Protein AF-A0A3A2ZJ56-F1 (afdb_monomer_lite)

Radius of gyration: 21.71 Å; chains: 1; bounding box: 65×28×60 Å

Secondary structure (DSSP, 8-state):
------HHHHHHHHHHHHHHTT--GGGSPPGGGPPPHHHHHHHHHHHHHHTTTTS-HHHHHHHHHHHHHHHHHHIIIII----HHHHHHHT-GGGS-S-HHHHHHHHHHHHHHHSPPTT--HHHHHHHHHHHS-HHHHHHHHHHHHHHHHHHSPPPHHHHHHTT--TTS-HHHHHHHHHHTT--

Foldseek 3Di:
DQDPDDPVQLVVLVVVVCVLVVHDPVRDDPLVPDDQLLVVLLVLLLVCQVCCVQDPPVLVVVLSLLSLLVSQLCCCRNVVDNPPVVSCVSVDLVSHPDVSPVVVVVSVVSSVQQDDDPPDDSVVSSVVSCVVRPPVVSVVSVVVSVVVSQVRDDPPQVVCLVVQHDPPDDSVVSVVVCVVVVHD

Structure (mmCIF, N/CA/C/O backbone):
data_AF-A0A3A2ZJ56-F1
#
_entry.id   AF-A0A3A2ZJ56-F1
#
loop_
_atom_site.group_PDB
_atom_site.id
_atom_site.type_symbol
_atom_site.label_atom_id
_atom_site.label_alt_id
_atom_site.label_comp_id
_atom_site.label_asym_id
_atom_site.label_entity_id
_atom_site.label_seq_id
_atom_site.pdbx_PDB_ins_code
_atom_site.Cartn_x
_atom_site.Cartn_y
_atom_site.Cartn_z
_atom_site.occupancy
_atom_site.B_iso_or_equiv
_atom_site.auth_seq_id
_atom_site.auth_comp_id
_atom_site.auth_asym_id
_atom_site.auth_atom_id
_atom_site.pdbx_PDB_model_num
ATOM 1 N N . MET A 1 1 ? 20.471 15.888 -18.232 1.00 28.25 1 MET A N 1
ATOM 2 C CA . MET A 1 1 ? 19.262 15.816 -19.077 1.00 28.25 1 MET A CA 1
ATOM 3 C C . MET A 1 1 ? 18.554 14.520 -18.722 1.00 28.25 1 MET A C 1
ATOM 5 O O . MET A 1 1 ? 19.215 13.491 -18.818 1.00 28.25 1 MET A O 1
ATOM 9 N N . PRO A 1 2 ? 17.310 14.542 -18.217 1.00 40.66 2 PRO A N 1
ATOM 10 C CA . PRO A 1 2 ? 16.563 13.304 -18.033 1.00 40.66 2 PRO A CA 1
ATOM 11 C C . PRO A 1 2 ? 16.315 12.671 -19.414 1.00 40.66 2 PRO A C 1
ATOM 13 O O . PRO A 1 2 ? 16.092 13.417 -20.370 1.00 40.66 2 PRO A O 1
ATOM 16 N N . PRO A 1 3 ? 16.405 11.340 -19.552 1.00 47.31 3 PRO A N 1
ATOM 17 C CA . PRO A 1 3 ? 16.137 10.678 -20.821 1.00 47.31 3 PRO A CA 1
ATOM 18 C C . PRO A 1 3 ? 14.663 10.882 -21.188 1.00 47.31 3 PRO A C 1
ATOM 20 O O . PRO A 1 3 ? 13.780 10.581 -20.387 1.00 47.31 3 PRO A O 1
ATOM 23 N N . GLU A 1 4 ? 14.392 11.411 -22.383 1.00 50.16 4 GLU A N 1
ATOM 24 C CA . GLU A 1 4 ? 13.038 11.448 -22.939 1.00 50.16 4 GLU A CA 1
ATOM 25 C C . GLU A 1 4 ? 12.567 10.007 -23.158 1.00 50.16 4 GLU A C 1
ATOM 27 O O . GLU A 1 4 ? 12.928 9.360 -24.140 1.00 50.16 4 GLU A O 1
ATOM 32 N N . VAL A 1 5 ? 11.782 9.473 -22.223 1.00 60.84 5 VAL A N 1
ATOM 33 C CA . VAL A 1 5 ? 11.167 8.157 -22.395 1.00 60.84 5 VAL A CA 1
ATOM 34 C C . VAL A 1 5 ? 10.128 8.274 -23.507 1.00 60.84 5 VAL A C 1
ATOM 36 O O . VAL A 1 5 ? 9.145 9.012 -23.394 1.00 60.84 5 VAL A O 1
ATOM 39 N N . HIS A 1 6 ? 10.347 7.564 -24.614 1.00 71.94 6 HIS A N 1
ATOM 40 C CA . HIS A 1 6 ? 9.449 7.615 -25.760 1.00 71.94 6 HIS A CA 1
ATOM 41 C C . HIS A 1 6 ? 8.050 7.116 -25.368 1.00 71.94 6 HIS A C 1
ATOM 43 O O . HIS A 1 6 ? 7.895 6.081 -24.726 1.00 71.94 6 HIS A O 1
ATOM 49 N N . LYS A 1 7 ? 7.001 7.825 -25.802 1.00 70.31 7 LYS A N 1
ATOM 50 C CA . LYS A 1 7 ? 5.589 7.534 -25.481 1.00 70.31 7 LYS A CA 1
ATOM 51 C C . LYS A 1 7 ? 5.194 6.057 -25.668 1.00 70.31 7 LYS A C 1
ATOM 53 O O . LYS A 1 7 ? 4.437 5.526 -24.861 1.00 70.31 7 LYS A O 1
ATOM 58 N N . ASN A 1 8 ? 5.743 5.400 -26.692 1.00 76.75 8 ASN A N 1
ATOM 59 C CA . ASN A 1 8 ? 5.498 3.986 -26.989 1.00 76.75 8 ASN A CA 1
ATOM 60 C C . ASN A 1 8 ? 6.053 3.041 -25.905 1.00 76.75 8 ASN A C 1
ATOM 62 O O . ASN A 1 8 ? 5.474 1.985 -25.657 1.00 76.75 8 ASN A O 1
ATOM 66 N N . GLU A 1 9 ? 7.146 3.418 -25.238 1.00 81.56 9 GLU A N 1
ATOM 67 C CA . GLU A 1 9 ? 7.735 2.650 -24.137 1.00 81.56 9 GLU A CA 1
ATOM 68 C C . GLU A 1 9 ? 6.865 2.745 -22.876 1.00 81.56 9 GLU A C 1
ATOM 70 O O . GLU A 1 9 ? 6.585 1.725 -22.255 1.00 81.56 9 GLU A O 1
ATOM 75 N N . LEU A 1 10 ? 6.333 3.930 -22.553 1.00 84.19 10 LEU A N 1
ATOM 76 C CA . LEU A 1 10 ? 5.420 4.110 -21.411 1.00 84.19 10 LEU A CA 1
ATOM 77 C C . LEU A 1 10 ? 4.110 3.330 -21.577 1.00 84.19 10 LEU A C 1
ATOM 79 O O . LEU A 1 10 ? 3.608 2.735 -20.623 1.00 84.19 10 LEU A O 1
ATOM 83 N N . ASP A 1 11 ? 3.551 3.320 -22.788 1.00 85.62 11 ASP A N 1
ATOM 84 C CA . ASP A 1 11 ? 2.329 2.564 -23.071 1.00 85.62 11 ASP A CA 1
ATOM 85 C C . ASP A 1 11 ? 2.599 1.043 -23.018 1.00 85.62 11 ASP A C 1
ATOM 87 O O . ASP A 1 11 ? 1.777 0.292 -22.492 1.00 85.62 11 ASP A O 1
ATOM 91 N N . SER A 1 12 ? 3.785 0.591 -23.448 1.00 86.50 12 SER A N 1
ATOM 92 C CA . SER A 1 12 ? 4.218 -0.812 -23.312 1.00 86.50 12 SER A CA 1
ATOM 93 C C . SER A 1 12 ? 4.419 -1.220 -21.848 1.00 86.50 12 SER A C 1
ATOM 95 O O . SER A 1 12 ? 3.944 -2.275 -21.428 1.00 86.50 12 SER A O 1
ATOM 97 N N . ASN A 1 13 ? 5.055 -0.364 -21.043 1.00 86.19 13 ASN A N 1
ATOM 98 C CA . ASN A 1 13 ? 5.232 -0.581 -19.606 1.00 86.19 13 ASN A CA 1
ATOM 99 C C . ASN A 1 13 ? 3.886 -0.676 -18.879 1.00 86.19 13 ASN A C 1
ATOM 101 O O . ASN A 1 13 ? 3.718 -1.504 -17.984 1.00 86.19 13 ASN A O 1
ATOM 105 N N . TYR A 1 14 ? 2.913 0.143 -19.283 1.00 88.88 14 TYR A N 1
ATOM 106 C CA . TYR A 1 14 ? 1.563 0.079 -18.736 1.00 88.88 14 TYR A CA 1
ATOM 107 C C . TYR A 1 14 ? 0.860 -1.239 -19.068 1.00 88.88 14 TYR A C 1
ATOM 109 O O . TYR A 1 14 ? 0.267 -1.852 -18.181 1.00 88.88 14 TYR A O 1
ATOM 117 N N . LEU A 1 15 ? 0.973 -1.728 -20.304 1.00 88.69 15 LEU A N 1
ATOM 118 C CA . LEU A 1 15 ? 0.427 -3.038 -20.675 1.00 88.69 15 LEU A CA 1
ATOM 119 C C . LEU A 1 15 ? 1.079 -4.180 -19.885 1.00 88.69 15 LEU A C 1
ATOM 121 O O . LEU A 1 15 ? 0.374 -5.073 -19.415 1.00 88.69 15 LEU A O 1
ATOM 125 N N . LEU A 1 16 ? 2.397 -4.124 -19.679 1.00 87.12 16 LEU A N 1
ATOM 126 C CA . LEU A 1 16 ? 3.113 -5.098 -18.853 1.00 87.12 16 LEU A CA 1
ATOM 127 C C . LEU A 1 16 ? 2.636 -5.062 -17.392 1.00 87.12 16 LEU A C 1
ATOM 129 O O . LEU A 1 16 ? 2.415 -6.108 -16.783 1.00 87.12 16 LEU A O 1
ATOM 133 N N . MET A 1 17 ? 2.415 -3.868 -16.836 1.00 86.06 17 MET A N 1
ATOM 134 C CA . MET A 1 17 ? 1.850 -3.710 -15.494 1.00 86.06 17 MET A CA 1
ATOM 135 C C . MET A 1 17 ? 0.462 -4.355 -15.390 1.00 86.06 17 MET A C 1
ATOM 137 O O . MET A 1 17 ? 0.209 -5.108 -14.450 1.00 86.06 17 MET A O 1
ATOM 141 N N . LEU A 1 18 ? -0.423 -4.113 -16.363 1.00 88.06 18 LEU A N 1
ATOM 142 C CA . LEU A 1 18 ? -1.751 -4.734 -16.398 1.00 88.06 18 LEU A CA 1
ATOM 143 C C . LEU A 1 18 ? -1.666 -6.261 -16.461 1.00 88.06 18 LEU A C 1
ATOM 145 O O . LEU A 1 18 ? -2.387 -6.942 -15.733 1.00 88.06 18 LEU A O 1
ATOM 149 N N . GLN A 1 19 ? -0.758 -6.801 -17.276 1.00 86.50 19 GLN A N 1
ATOM 150 C CA . GLN A 1 19 ? -0.525 -8.240 -17.365 1.00 86.50 19 GLN A CA 1
ATOM 151 C C . GLN A 1 19 ? -0.069 -8.825 -16.023 1.00 86.50 19 GLN A C 1
ATOM 153 O O . GLN A 1 19 ? -0.612 -9.841 -15.584 1.00 86.50 19 GLN A O 1
ATOM 158 N N . ASN A 1 20 ? 0.872 -8.166 -15.343 1.00 82.38 20 ASN A N 1
ATOM 159 C CA . ASN A 1 20 ? 1.369 -8.593 -14.033 1.00 82.38 20 ASN A CA 1
ATOM 160 C C . ASN A 1 20 ? 0.269 -8.577 -12.963 1.00 82.38 20 ASN A C 1
ATOM 162 O O . ASN A 1 20 ? 0.212 -9.471 -12.119 1.00 82.38 20 ASN A O 1
ATOM 166 N N . LEU A 1 21 ? -0.636 -7.600 -13.033 1.00 83.19 21 LEU A N 1
ATOM 167 C CA . LEU A 1 21 ? -1.815 -7.499 -12.169 1.00 83.19 21 LEU A CA 1
ATOM 168 C C . LEU A 1 21 ? -2.974 -8.406 -12.608 1.00 83.19 21 LEU A C 1
ATOM 170 O O . LEU A 1 21 ? -4.018 -8.422 -11.961 1.00 83.19 21 LEU A O 1
ATOM 174 N N . LYS A 1 22 ? -2.819 -9.153 -13.708 1.00 87.44 22 LYS A N 1
ATOM 175 C CA . LYS A 1 22 ? -3.877 -9.970 -14.324 1.00 87.44 22 LYS A CA 1
ATOM 176 C C . LYS A 1 22 ? -5.142 -9.163 -14.655 1.00 87.44 22 LYS A C 1
ATOM 178 O O . LYS A 1 22 ? -6.249 -9.700 -14.633 1.00 87.44 22 LYS A O 1
ATOM 183 N N . ILE A 1 23 ? -4.983 -7.883 -14.992 1.00 86.38 23 ILE A N 1
ATOM 184 C CA . ILE A 1 23 ? -6.068 -6.997 -15.417 1.00 86.38 23 ILE A CA 1
ATOM 185 C C . ILE A 1 23 ? -6.187 -7.077 -16.945 1.00 86.38 23 ILE A C 1
ATOM 187 O O . ILE A 1 23 ? -5.241 -6.720 -17.651 1.00 86.38 23 ILE A O 1
ATOM 191 N N . PRO A 1 24 ? -7.337 -7.508 -17.497 1.00 88.62 24 PRO A N 1
ATOM 192 C CA . PRO A 1 24 ? -7.549 -7.496 -18.939 1.00 88.62 24 PRO A CA 1
ATOM 193 C C . PRO A 1 24 ? -7.482 -6.060 -19.486 1.00 88.62 24 PRO A C 1
ATOM 195 O O . PRO A 1 24 ? -8.194 -5.197 -18.964 1.00 88.62 24 PRO A O 1
ATOM 198 N N . PRO A 1 25 ? -6.724 -5.781 -20.566 1.00 86.69 25 PRO A N 1
ATOM 199 C CA . PRO A 1 25 ? -6.619 -4.431 -21.127 1.00 86.69 25 PRO A CA 1
ATOM 200 C C . PRO A 1 25 ? -7.967 -3.818 -21.524 1.00 86.69 25 PRO A C 1
ATOM 202 O O . PRO A 1 25 ? -8.154 -2.614 -21.401 1.00 86.69 25 PRO A O 1
ATOM 205 N N . ALA A 1 26 ? -8.929 -4.649 -21.938 1.00 87.69 26 ALA A N 1
ATOM 206 C CA . ALA A 1 26 ? -10.287 -4.218 -22.276 1.00 87.69 26 ALA A CA 1
ATOM 207 C C . ALA A 1 26 ? -11.063 -3.625 -21.082 1.00 87.69 26 ALA A C 1
ATOM 209 O O . ALA A 1 26 ? -11.966 -2.818 -21.282 1.00 87.69 26 ALA A O 1
ATOM 210 N N . ASN A 1 27 ? -10.701 -4.008 -19.854 1.00 87.12 27 ASN A N 1
ATOM 211 C CA . ASN A 1 27 ? -11.334 -3.540 -18.619 1.00 87.12 27 ASN A CA 1
ATOM 212 C C . ASN A 1 27 ? -10.539 -2.407 -17.951 1.00 87.12 27 ASN A C 1
ATOM 214 O O . ASN A 1 27 ? -10.991 -1.841 -16.955 1.00 87.12 27 ASN A O 1
ATOM 218 N N . ALA A 1 28 ? -9.345 -2.098 -18.459 1.00 85.81 28 ALA A N 1
ATOM 219 C CA . ALA A 1 28 ? -8.459 -1.109 -17.872 1.00 85.81 28 ALA A CA 1
ATOM 220 C C . ALA A 1 28 ? -8.831 0.312 -18.319 1.00 85.81 28 ALA A C 1
ATOM 222 O O . ALA A 1 28 ? -9.258 0.553 -19.450 1.00 85.81 28 ALA A O 1
ATOM 223 N N . CYS A 1 29 ? -8.648 1.286 -17.428 1.00 84.50 29 CYS A N 1
ATOM 224 C CA . CYS A 1 29 ? -8.765 2.689 -17.802 1.00 84.50 29 CYS A CA 1
ATOM 225 C C . CYS A 1 29 ? -7.544 3.132 -18.624 1.00 84.50 29 CYS A C 1
ATOM 227 O O . CYS A 1 29 ? -6.483 2.524 -18.592 1.00 84.50 29 CYS A O 1
ATOM 229 N N . SER A 1 30 ? -7.668 4.223 -19.381 1.00 85.31 30 SER A N 1
ATOM 230 C CA . SER A 1 30 ? -6.504 4.792 -20.070 1.00 85.31 30 SER A CA 1
ATOM 231 C C . SER A 1 30 ? -5.426 5.195 -19.056 1.00 85.31 30 SER A C 1
ATOM 233 O O . SER A 1 30 ? -5.751 5.870 -18.080 1.00 85.31 30 SER A O 1
ATOM 235 N N . ARG A 1 31 ? -4.147 4.926 -19.362 1.00 85.38 31 ARG A N 1
ATOM 236 C CA . ARG A 1 31 ? -2.972 5.345 -18.567 1.00 85.38 31 ARG A CA 1
ATOM 237 C C . ARG A 1 31 ? -3.050 6.797 -18.082 1.00 85.38 31 ARG A C 1
ATOM 239 O O . ARG A 1 31 ? -2.776 7.095 -16.930 1.00 85.38 31 ARG A O 1
ATOM 246 N N . ARG A 1 32 ? -3.511 7.707 -18.945 1.00 81.25 32 ARG A N 1
ATOM 247 C CA . ARG A 1 32 ? -3.672 9.147 -18.642 1.00 81.25 32 ARG A CA 1
ATOM 248 C C . ARG A 1 32 ? -4.717 9.477 -17.569 1.00 81.25 32 ARG A C 1
ATOM 250 O O . ARG A 1 32 ? -4.786 10.614 -17.126 1.00 81.25 32 ARG A O 1
ATOM 257 N N . ARG A 1 33 ? -5.582 8.523 -17.227 1.00 85.62 33 ARG A N 1
ATOM 258 C CA . ARG A 1 33 ? -6.631 8.653 -16.207 1.00 85.62 33 ARG A CA 1
ATOM 259 C C . ARG A 1 33 ? -6.258 7.939 -14.910 1.00 85.62 33 ARG A C 1
ATOM 261 O O . ARG A 1 33 ? -7.079 7.922 -13.996 1.00 85.62 33 ARG A O 1
ATOM 268 N N . LEU A 1 34 ? -5.077 7.325 -14.842 1.00 83.81 34 LEU A N 1
ATOM 269 C CA . LEU A 1 34 ? -4.598 6.708 -13.616 1.00 83.81 34 LEU A CA 1
ATOM 270 C C . LEU A 1 34 ? -4.346 7.784 -12.571 1.00 83.81 34 LEU A C 1
ATOM 272 O O . LEU A 1 34 ? -3.761 8.829 -12.858 1.00 83.81 34 LEU A O 1
ATOM 276 N N . LEU A 1 35 ? -4.790 7.497 -11.354 1.00 83.25 35 LEU A N 1
ATOM 277 C CA . LEU A 1 35 ? -4.376 8.249 -10.188 1.00 83.25 35 LEU A CA 1
ATOM 278 C C . LEU A 1 35 ? -3.005 7.707 -9.758 1.00 83.25 35 LEU A C 1
ATOM 280 O O . LEU A 1 35 ? -2.926 6.508 -9.495 1.00 83.25 35 LEU A O 1
ATOM 284 N N . PRO A 1 36 ? -1.960 8.546 -9.664 1.00 85.12 36 PRO A N 1
ATOM 285 C CA . PRO A 1 36 ? -0.650 8.096 -9.211 1.00 85.12 36 PRO A CA 1
ATOM 286 C C . PRO A 1 36 ? -0.715 7.476 -7.813 1.00 85.12 36 PRO A C 1
ATOM 288 O O . PRO A 1 36 ? -1.345 8.034 -6.906 1.00 85.12 36 PRO A O 1
ATOM 291 N N . LEU A 1 37 ? -0.017 6.364 -7.611 1.00 86.38 37 LEU A N 1
ATOM 292 C CA . LEU A 1 37 ? 0.050 5.617 -6.358 1.00 86.38 37 LEU A CA 1
ATOM 293 C C . LEU A 1 37 ? 0.610 6.462 -5.207 1.00 86.38 37 LEU A C 1
ATOM 295 O O . LEU A 1 37 ? 0.226 6.272 -4.052 1.00 86.38 37 LEU A O 1
ATOM 299 N N . ILE A 1 38 ? 1.430 7.471 -5.507 1.00 83.38 38 ILE A N 1
ATOM 300 C CA . ILE A 1 38 ? 1.902 8.435 -4.507 1.00 83.38 38 ILE A CA 1
ATOM 301 C C . ILE A 1 38 ? 0.739 9.173 -3.825 1.00 83.38 38 ILE A C 1
ATOM 303 O O . ILE A 1 38 ? 0.808 9.452 -2.631 1.00 83.38 38 ILE A O 1
ATOM 307 N N . ASN A 1 39 ? -0.372 9.420 -4.528 1.00 84.31 39 ASN A N 1
ATOM 308 C CA . ASN A 1 39 ? -1.551 10.041 -3.921 1.00 84.31 39 ASN A CA 1
ATOM 309 C C . ASN A 1 39 ? -2.206 9.098 -2.906 1.00 84.31 39 ASN A C 1
ATOM 311 O O . ASN A 1 39 ? -2.595 9.529 -1.825 1.00 84.31 39 ASN A O 1
ATOM 315 N N . ILE A 1 40 ? -2.285 7.804 -3.228 1.00 86.19 40 ILE A N 1
ATOM 316 C CA . ILE A 1 40 ? -2.791 6.778 -2.306 1.00 86.19 40 ILE A CA 1
ATOM 317 C C . ILE A 1 40 ? -1.855 6.652 -1.099 1.00 86.19 40 ILE A C 1
ATOM 319 O O . ILE A 1 40 ? -2.320 6.558 0.033 1.00 86.19 40 ILE A O 1
ATOM 323 N N . THR A 1 41 ? -0.542 6.714 -1.327 1.00 84.38 41 THR A N 1
ATOM 324 C CA . THR A 1 41 ? 0.480 6.678 -0.274 1.00 84.38 41 THR A CA 1
ATOM 325 C C . THR A 1 41 ? 0.292 7.817 0.727 1.00 84.38 41 THR A C 1
ATOM 327 O O . THR A 1 41 ? 0.282 7.576 1.933 1.00 84.38 41 THR A O 1
ATOM 330 N N . VAL A 1 42 ? 0.069 9.043 0.245 1.00 82.31 42 VAL A N 1
ATOM 331 C CA . VAL A 1 42 ? -0.205 10.213 1.095 1.00 82.31 42 VAL A CA 1
ATOM 332 C C . VAL A 1 42 ? -1.466 10.016 1.939 1.00 82.31 42 VAL A C 1
ATOM 334 O O . VAL A 1 42 ? -1.443 10.267 3.145 1.00 82.31 42 VAL A O 1
ATOM 337 N N . GLU A 1 43 ? -2.558 9.531 1.347 1.00 85.31 43 GLU A N 1
ATOM 338 C C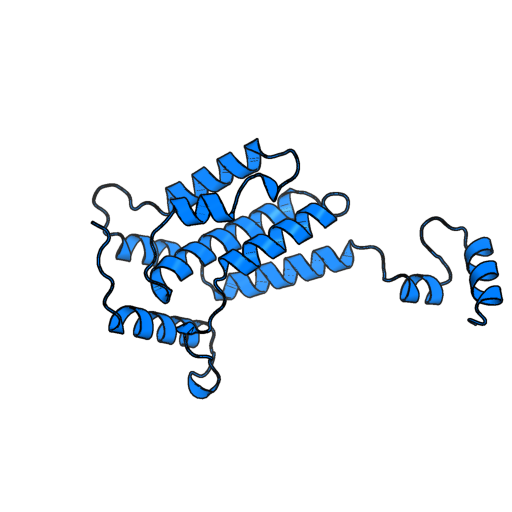A . GLU A 1 43 ? -3.796 9.267 2.094 1.00 85.31 43 GLU A CA 1
ATOM 339 C C . GLU A 1 43 ? -3.629 8.141 3.122 1.00 85.31 43 GLU A C 1
ATOM 341 O O . GLU A 1 43 ? -4.132 8.235 4.245 1.00 85.31 43 GLU A O 1
ATOM 346 N N . PHE A 1 44 ? -2.860 7.103 2.790 1.00 84.81 44 PHE A N 1
ATOM 347 C CA . PHE A 1 44 ? -2.542 6.029 3.724 1.00 84.81 44 PHE A CA 1
ATOM 348 C C . PHE A 1 44 ? -1.707 6.531 4.913 1.00 84.81 44 PHE A C 1
ATOM 350 O O . PHE A 1 44 ? -2.004 6.187 6.056 1.00 84.81 44 PHE A O 1
ATOM 357 N N . ILE A 1 45 ? -0.720 7.405 4.681 1.00 80.31 45 ILE A N 1
ATOM 358 C CA . ILE A 1 45 ? 0.061 8.044 5.754 1.00 80.31 45 ILE A CA 1
ATOM 359 C C . ILE A 1 45 ? -0.863 8.824 6.696 1.00 80.31 45 ILE A C 1
ATOM 361 O O . ILE A 1 45 ? -0.784 8.636 7.913 1.00 80.31 45 ILE A O 1
ATOM 365 N N . LYS A 1 46 ? -1.776 9.644 6.156 1.00 82.12 46 LYS A N 1
ATOM 366 C CA . LYS A 1 46 ? -2.754 10.397 6.965 1.00 82.12 46 LYS A CA 1
ATOM 367 C C . LYS A 1 46 ? -3.614 9.462 7.812 1.00 82.12 46 LYS A C 1
ATOM 369 O O . LYS A 1 46 ? -3.769 9.686 9.013 1.00 82.12 46 LYS A O 1
ATOM 374 N N . LEU A 1 47 ? -4.132 8.390 7.209 1.00 82.50 47 LEU A N 1
ATOM 375 C CA . LEU A 1 47 ? -4.920 7.375 7.908 1.00 82.50 47 LEU A CA 1
ATOM 376 C C . LEU A 1 47 ? -4.139 6.774 9.083 1.00 82.50 47 LEU A C 1
ATOM 378 O O . LEU A 1 47 ? -4.664 6.656 10.194 1.00 82.50 47 LEU A O 1
ATOM 382 N N . CYS A 1 48 ? -2.875 6.419 8.868 1.00 79.00 48 CYS A N 1
ATOM 383 C CA . CYS A 1 48 ? -2.046 5.866 9.926 1.00 79.00 48 CYS A CA 1
ATOM 384 C C . CYS A 1 48 ? -1.692 6.891 11.012 1.00 79.00 48 CYS A C 1
ATOM 386 O O . CYS A 1 48 ? -1.697 6.538 12.191 1.00 79.00 48 CYS A O 1
ATOM 388 N N . ALA A 1 49 ? -1.457 8.155 10.653 1.00 77.56 49 ALA A N 1
ATOM 389 C CA . ALA A 1 49 ? -1.237 9.233 11.615 1.00 77.56 49 ALA A CA 1
ATOM 390 C C . ALA A 1 49 ? -2.460 9.422 12.530 1.00 77.56 49 ALA A C 1
ATOM 392 O O . ALA A 1 49 ? -2.314 9.486 13.754 1.00 77.56 49 ALA A O 1
ATOM 393 N N . MET A 1 50 ? -3.673 9.400 11.964 1.00 78.94 50 MET A N 1
ATOM 394 C CA . MET A 1 50 ? -4.930 9.441 12.728 1.00 78.94 50 MET A CA 1
ATOM 395 C C . MET A 1 50 ? -5.089 8.233 13.661 1.00 78.94 50 MET A C 1
ATOM 397 O O . MET A 1 50 ? -5.628 8.352 14.762 1.00 78.94 50 MET A O 1
ATOM 401 N N . ALA A 1 51 ? -4.599 7.066 13.244 1.00 78.12 51 ALA A N 1
ATOM 402 C CA . ALA A 1 51 ? -4.674 5.829 14.012 1.00 78.12 51 ALA A CA 1
ATOM 403 C C . ALA A 1 51 ? -3.455 5.566 14.916 1.00 78.12 51 ALA A C 1
ATOM 405 O O . ALA A 1 51 ? -3.397 4.519 15.568 1.00 78.12 51 ALA A O 1
ATOM 406 N N . SER A 1 52 ? -2.501 6.497 15.000 1.00 75.94 52 SER A N 1
ATOM 407 C CA . SER A 1 52 ? -1.225 6.329 15.717 1.00 75.94 52 SER A CA 1
ATOM 408 C C . SER A 1 52 ? -1.384 5.986 17.202 1.00 75.94 52 SER A C 1
ATOM 410 O O . SER A 1 52 ? -0.566 5.269 17.770 1.00 75.94 52 SER A O 1
ATOM 412 N N . SER A 1 53 ? -2.480 6.424 17.828 1.00 76.44 53 SER A N 1
ATOM 413 C CA . SER A 1 53 ? -2.822 6.082 19.217 1.00 76.44 53 SER A CA 1
ATOM 414 C C . SER A 1 53 ? -3.337 4.646 19.406 1.00 76.44 53 SER A C 1
ATOM 416 O O . SER A 1 53 ? -3.423 4.162 20.534 1.00 76.44 53 SER A O 1
ATOM 418 N N . LYS A 1 54 ? -3.713 3.962 18.321 1.00 74.88 54 LYS A N 1
ATOM 419 C CA . LYS A 1 54 ? -4.350 2.632 18.316 1.00 74.88 54 LYS A CA 1
ATOM 420 C C . LYS A 1 54 ? -3.484 1.555 17.675 1.00 74.88 54 LYS A C 1
ATOM 422 O O . LYS A 1 54 ? -3.716 0.366 17.901 1.00 74.88 54 LYS A O 1
ATOM 427 N N . VAL A 1 55 ? -2.505 1.949 16.868 1.00 67.81 55 VAL A N 1
ATOM 428 C CA . VAL A 1 55 ? -1.694 1.034 16.072 1.00 67.81 55 VAL A CA 1
ATOM 429 C C . VAL A 1 55 ? -0.205 1.323 16.291 1.00 67.81 55 VAL A C 1
ATOM 431 O O . VAL A 1 55 ? 0.227 2.454 16.079 1.00 67.81 55 VAL A O 1
ATOM 434 N N . PRO A 1 56 ? 0.603 0.317 16.686 1.00 67.38 56 PRO A N 1
ATOM 435 C CA . PRO A 1 56 ? 2.041 0.490 16.867 1.00 67.38 56 PRO A CA 1
ATOM 436 C C . PRO A 1 56 ? 2.733 0.985 15.590 1.00 67.38 56 PRO A C 1
ATOM 438 O O . PRO A 1 56 ? 2.479 0.464 14.508 1.00 67.38 56 PRO A O 1
ATOM 441 N N . GLN A 1 57 ? 3.659 1.935 15.731 1.00 63.69 57 GLN A N 1
ATOM 442 C CA . GLN A 1 57 ? 4.448 2.523 14.637 1.00 63.69 57 GLN A CA 1
ATOM 443 C C . GLN A 1 57 ? 5.101 1.515 13.663 1.00 63.69 57 GLN A C 1
ATOM 445 O O . GLN A 1 57 ? 4.999 1.720 12.452 1.00 63.69 57 GLN A O 1
ATOM 450 N N . PRO A 1 58 ? 5.712 0.401 14.123 1.00 62.88 58 PRO A N 1
ATOM 451 C CA . PRO A 1 58 ? 6.474 -0.478 13.234 1.00 62.88 58 PRO A CA 1
ATOM 452 C C . PRO A 1 58 ? 5.640 -1.148 12.135 1.00 62.88 58 PRO A C 1
ATOM 454 O O . PRO A 1 58 ? 6.171 -1.476 11.078 1.00 62.88 58 PRO A O 1
ATOM 457 N N . CYS A 1 59 ? 4.336 -1.368 12.354 1.00 64.75 59 CYS A N 1
ATOM 458 C CA . CYS A 1 59 ? 3.545 -2.158 11.409 1.00 64.75 59 CYS A CA 1
ATOM 459 C C . CYS A 1 59 ? 3.097 -1.373 10.169 1.00 64.75 59 CYS A C 1
ATOM 461 O O . CYS A 1 59 ? 2.943 -1.967 9.106 1.00 64.75 59 CYS A O 1
ATOM 463 N N . TRP A 1 60 ? 2.906 -0.055 10.273 1.00 75.50 60 TRP A N 1
ATOM 464 C CA . TRP A 1 60 ? 2.539 0.767 9.115 1.00 75.50 60 TRP A CA 1
ATOM 465 C C . TRP A 1 60 ? 3.755 1.354 8.402 1.00 75.50 60 TRP A C 1
ATOM 467 O O . TRP A 1 60 ? 3.679 1.579 7.200 1.00 75.50 60 TRP A O 1
ATOM 477 N N . PHE A 1 61 ? 4.896 1.485 9.088 1.00 74.00 61 PHE A N 1
ATOM 478 C CA . PHE A 1 61 ? 6.138 1.960 8.479 1.00 74.00 61 PHE A CA 1
ATOM 479 C C . PHE A 1 61 ? 6.562 1.101 7.278 1.00 74.00 61 PHE A C 1
ATOM 481 O O . PHE A 1 61 ? 6.713 1.616 6.177 1.00 74.00 61 PHE A O 1
ATOM 488 N N . ASN A 1 62 ? 6.632 -0.223 7.454 1.00 76.12 62 ASN A N 1
ATOM 489 C CA . ASN A 1 62 ? 6.983 -1.151 6.372 1.00 76.12 62 ASN A CA 1
ATOM 490 C C . ASN A 1 62 ? 6.014 -1.071 5.182 1.00 76.12 62 ASN A C 1
ATOM 492 O O . ASN A 1 62 ? 6.440 -1.155 4.033 1.00 76.12 62 ASN A O 1
ATOM 496 N N . THR A 1 63 ? 4.718 -0.899 5.461 1.00 81.88 63 THR A N 1
ATOM 497 C CA . THR A 1 63 ? 3.686 -0.781 4.420 1.00 81.88 63 THR A CA 1
ATOM 498 C C . THR A 1 63 ? 3.869 0.508 3.631 1.00 81.88 63 THR A C 1
ATOM 500 O O . THR A 1 63 ? 3.846 0.486 2.402 1.00 81.88 63 THR A O 1
ATOM 503 N N . ILE A 1 64 ? 4.113 1.624 4.324 1.00 79.81 64 ILE A N 1
ATOM 504 C CA . ILE A 1 64 ? 4.380 2.898 3.665 1.00 79.81 64 ILE A CA 1
ATOM 505 C C . ILE A 1 64 ? 5.659 2.824 2.828 1.00 79.81 64 ILE A C 1
ATOM 507 O O . ILE A 1 64 ? 5.665 3.311 1.704 1.00 79.81 64 ILE A O 1
ATOM 511 N N . SER A 1 65 ? 6.724 2.200 3.329 1.00 77.38 65 SER A N 1
ATOM 512 C CA . SER A 1 65 ? 7.965 2.040 2.568 1.00 77.38 65 SER A CA 1
ATOM 513 C C . SER A 1 65 ? 7.736 1.303 1.250 1.00 77.38 65 SER A C 1
ATOM 515 O O . SER A 1 65 ? 8.234 1.724 0.210 1.00 77.38 65 SER A O 1
ATOM 517 N N . GLN A 1 66 ? 6.947 0.226 1.267 1.00 81.62 66 GLN A N 1
ATOM 518 C CA . GLN A 1 66 ? 6.607 -0.507 0.047 1.00 81.62 66 GLN A CA 1
ATOM 519 C C . GLN A 1 66 ? 5.736 0.327 -0.899 1.00 81.62 66 GLN A C 1
ATOM 521 O O . GLN A 1 66 ? 6.012 0.372 -2.096 1.00 81.62 66 GLN A O 1
ATOM 526 N N . LEU A 1 67 ? 4.732 1.029 -0.366 1.00 84.62 67 LEU A N 1
ATOM 527 C CA . LEU A 1 67 ? 3.894 1.973 -1.113 1.00 84.62 67 LEU A CA 1
ATOM 528 C C . LEU A 1 67 ? 4.729 3.060 -1.797 1.00 84.62 67 LEU A C 1
ATOM 530 O O . LEU A 1 67 ? 4.528 3.357 -2.975 1.00 84.62 67 LEU A O 1
ATOM 534 N N . LEU A 1 68 ? 5.702 3.613 -1.077 1.00 81.06 68 LEU A N 1
ATOM 535 C CA . LEU A 1 68 ? 6.609 4.628 -1.582 1.00 81.06 68 LEU A CA 1
ATOM 536 C C . LEU A 1 68 ? 7.476 4.076 -2.716 1.00 81.06 68 LEU A C 1
ATOM 538 O O . LEU A 1 68 ? 7.507 4.665 -3.791 1.00 81.06 68 LEU A O 1
ATOM 542 N N . MET A 1 69 ? 8.126 2.927 -2.517 1.00 79.56 69 MET A N 1
ATOM 543 C CA . MET A 1 69 ? 8.951 2.299 -3.557 1.00 79.56 69 MET A CA 1
ATOM 544 C C . MET A 1 69 ? 8.146 2.036 -4.834 1.00 79.56 69 MET A C 1
ATOM 546 O O . MET A 1 69 ? 8.597 2.360 -5.932 1.00 79.56 69 MET A O 1
ATOM 550 N N . GLN A 1 70 ? 6.925 1.520 -4.691 1.00 84.94 70 GLN A N 1
ATOM 551 C CA . GLN A 1 70 ? 6.036 1.251 -5.822 1.00 84.94 70 GLN A CA 1
ATOM 552 C C . GLN A 1 70 ? 5.565 2.527 -6.510 1.00 84.94 70 GLN A C 1
ATOM 554 O O . GLN A 1 70 ? 5.504 2.573 -7.734 1.00 84.94 70 GLN A O 1
ATOM 559 N N . SER A 1 71 ? 5.294 3.583 -5.743 1.00 82.88 71 SER A N 1
ATOM 560 C CA . SER A 1 71 ? 4.911 4.883 -6.299 1.00 82.88 71 SER A CA 1
ATOM 561 C C . SER A 1 71 ? 6.011 5.456 -7.182 1.00 82.88 71 SER A C 1
ATOM 563 O O . SER A 1 71 ? 5.733 6.037 -8.225 1.00 82.88 71 SER A O 1
ATOM 565 N N . ILE A 1 72 ? 7.267 5.249 -6.792 1.00 77.81 72 ILE A N 1
ATOM 566 C CA . ILE A 1 72 ? 8.407 5.754 -7.551 1.00 77.81 72 ILE A CA 1
ATOM 567 C C . ILE A 1 72 ? 8.635 4.911 -8.806 1.00 77.81 72 ILE A C 1
ATOM 569 O O . ILE A 1 72 ? 8.827 5.471 -9.884 1.00 77.81 72 ILE A O 1
ATOM 573 N N . ILE A 1 73 ? 8.546 3.579 -8.704 1.00 80.25 73 ILE A N 1
ATOM 574 C CA . ILE A 1 73 ? 8.577 2.689 -9.877 1.00 80.25 73 ILE A CA 1
ATOM 575 C C . ILE A 1 73 ? 7.469 3.067 -10.873 1.00 80.25 73 ILE A C 1
ATOM 577 O O . ILE A 1 73 ? 7.710 3.073 -12.081 1.00 80.25 73 ILE A O 1
ATOM 581 N N . GLU A 1 74 ? 6.271 3.396 -10.389 1.00 84.75 74 GLU A N 1
ATOM 582 C CA . GLU A 1 74 ? 5.143 3.816 -11.219 1.00 84.75 74 GLU A CA 1
ATOM 583 C C . GLU A 1 74 ? 5.404 5.166 -11.906 1.00 84.75 74 GLU A C 1
ATOM 585 O O . GLU A 1 74 ? 5.271 5.256 -13.128 1.00 84.75 74 GLU A O 1
ATOM 590 N N . GLU A 1 75 ? 5.828 6.199 -11.168 1.00 80.69 75 GLU A N 1
ATOM 591 C CA . GLU A 1 75 ? 6.189 7.507 -11.745 1.00 80.69 75 GLU A CA 1
ATOM 592 C C . GLU A 1 75 ? 7.226 7.360 -12.864 1.00 80.69 75 GLU A C 1
ATOM 594 O O . GLU A 1 75 ? 7.061 7.909 -13.957 1.00 80.69 75 GLU A O 1
ATOM 599 N N . LEU A 1 76 ? 8.214 6.500 -12.645 1.00 77.69 76 LEU A N 1
ATOM 600 C CA . LEU A 1 76 ? 9.252 6.166 -13.609 1.00 77.69 76 LEU A CA 1
ATOM 601 C C . LEU A 1 76 ? 8.738 5.429 -14.846 1.00 77.69 76 LEU A C 1
ATOM 603 O O . LEU A 1 76 ? 8.991 5.845 -15.977 1.00 77.69 76 LEU A O 1
ATOM 607 N N . ARG A 1 77 ? 8.060 4.296 -14.648 1.00 78.75 77 ARG A N 1
ATOM 608 C CA . ARG A 1 77 ? 7.724 3.364 -15.735 1.00 78.75 77 ARG A CA 1
ATOM 609 C C . ARG A 1 77 ? 6.454 3.743 -16.475 1.00 78.75 77 ARG A C 1
ATOM 611 O O . ARG A 1 77 ? 6.346 3.457 -17.666 1.00 78.75 77 ARG A O 1
ATOM 618 N N . ILE A 1 78 ? 5.497 4.341 -15.775 1.00 82.94 78 ILE A N 1
ATOM 619 C CA . ILE A 1 78 ? 4.150 4.612 -16.281 1.00 82.94 78 ILE A CA 1
ATOM 620 C C . ILE A 1 78 ? 4.006 6.079 -16.670 1.00 82.94 78 ILE A C 1
ATOM 622 O O . ILE A 1 78 ? 3.400 6.379 -17.703 1.00 82.94 78 ILE A O 1
ATOM 626 N N . PHE A 1 79 ? 4.571 6.996 -15.887 1.00 81.06 79 PHE A N 1
ATOM 627 C CA . PHE A 1 79 ? 4.437 8.432 -16.140 1.00 81.06 79 PHE A CA 1
ATOM 628 C C . PHE A 1 79 ? 5.666 9.047 -16.821 1.00 81.06 79 PHE A C 1
ATOM 630 O O . PHE A 1 79 ? 5.517 10.052 -17.511 1.00 81.06 79 PHE A O 1
ATOM 637 N N . GLY A 1 80 ? 6.833 8.399 -16.744 1.00 72.25 80 GLY A N 1
ATOM 638 C CA . GLY A 1 80 ? 8.081 8.905 -17.322 1.00 72.25 80 GLY A CA 1
ATOM 639 C C . GLY A 1 80 ? 8.643 10.111 -16.567 1.00 72.25 80 GLY A C 1
ATOM 640 O O . GLY A 1 80 ? 9.479 10.836 -17.104 1.00 72.25 80 GLY A O 1
ATOM 641 N N . GLU A 1 81 ? 8.180 10.347 -15.339 1.00 68.31 81 GLU A N 1
ATOM 642 C CA . GLU A 1 81 ? 8.607 11.463 -14.504 1.00 68.31 81 GLU A CA 1
ATOM 643 C C . GLU A 1 81 ? 9.619 10.973 -13.467 1.00 68.31 81 GLU A C 1
ATOM 645 O O . GLU A 1 81 ? 9.376 10.033 -12.716 1.00 68.31 81 GLU A O 1
ATOM 650 N N . LEU A 1 82 ? 10.787 11.617 -13.437 1.00 60.16 82 LEU A N 1
ATOM 651 C CA . LEU A 1 82 ? 11.897 11.277 -12.546 1.00 60.16 82 LEU A CA 1
ATOM 652 C C . LEU A 1 82 ? 12.243 12.470 -11.660 1.00 60.16 82 LEU A C 1
ATOM 654 O O . LEU A 1 82 ? 13.394 12.891 -11.574 1.00 60.16 82 LEU A O 1
ATOM 658 N N . SER A 1 83 ? 11.234 13.073 -11.034 1.00 62.03 83 SER A N 1
ATOM 659 C CA . SER A 1 83 ? 11.473 14.145 -10.071 1.00 62.03 83 SER A CA 1
ATOM 660 C C . SER A 1 83 ? 11.378 13.592 -8.655 1.00 62.03 83 SER A C 1
ATOM 662 O O . SER A 1 83 ? 10.356 13.690 -7.981 1.00 62.03 83 SER A O 1
ATOM 664 N N . THR A 1 84 ? 12.493 13.047 -8.167 1.00 60.66 84 THR A N 1
ATOM 665 C CA . THR A 1 84 ? 12.663 12.709 -6.742 1.00 60.66 84 THR A CA 1
ATOM 666 C C . THR A 1 84 ? 12.427 13.921 -5.834 1.00 60.66 84 THR A C 1
ATOM 668 O O . THR A 1 84 ? 12.005 13.763 -4.691 1.00 60.66 84 THR A O 1
ATOM 671 N N . GLN A 1 85 ? 12.631 15.139 -6.351 1.00 62.25 85 GLN A N 1
ATOM 672 C CA . GLN A 1 85 ? 12.271 16.387 -5.678 1.00 62.25 85 GLN A CA 1
ATOM 673 C C . GLN A 1 85 ? 10.750 16.557 -5.542 1.00 62.25 85 GLN A C 1
ATOM 675 O O . GLN A 1 85 ? 10.283 16.906 -4.458 1.00 62.25 85 GLN A O 1
ATOM 680 N N . ASN A 1 86 ? 9.969 16.239 -6.582 1.00 66.31 86 ASN A N 1
ATOM 681 C CA . ASN A 1 86 ? 8.503 16.257 -6.506 1.00 66.31 86 ASN A CA 1
ATOM 682 C C . ASN A 1 86 ? 7.990 15.204 -5.520 1.00 66.31 86 ASN A C 1
ATOM 684 O O . ASN A 1 86 ? 7.058 15.475 -4.769 1.00 66.31 86 ASN A O 1
ATOM 688 N N . LEU A 1 87 ? 8.624 14.031 -5.467 1.00 64.69 87 LEU A N 1
ATOM 689 C CA . LEU A 1 87 ? 8.286 12.981 -4.504 1.00 64.69 87 LEU A CA 1
ATOM 690 C C . LEU A 1 87 ? 8.515 13.433 -3.060 1.00 64.69 87 LEU A C 1
ATOM 692 O O . LEU A 1 87 ? 7.602 13.331 -2.243 1.00 64.69 87 LEU A O 1
ATOM 696 N N . LYS A 1 88 ? 9.687 14.006 -2.747 1.00 66.19 88 LYS A N 1
ATOM 697 C CA . LYS A 1 88 ? 9.952 14.569 -1.410 1.00 66.19 88 LYS A CA 1
ATOM 698 C C . LYS A 1 88 ? 8.956 15.670 -1.048 1.00 66.19 88 LYS A C 1
ATOM 700 O O . LYS A 1 88 ? 8.466 15.687 0.075 1.00 66.19 88 LYS A O 1
ATOM 705 N N . ALA A 1 89 ? 8.620 16.546 -1.996 1.00 69.25 89 ALA A N 1
ATOM 706 C CA . ALA A 1 89 ? 7.629 17.599 -1.784 1.00 69.25 89 ALA A CA 1
ATOM 707 C C . ALA A 1 89 ? 6.220 17.037 -1.511 1.00 69.25 89 ALA A C 1
ATOM 709 O O . ALA A 1 89 ? 5.508 17.550 -0.655 1.00 69.25 89 ALA A O 1
ATOM 710 N N . ARG A 1 90 ? 5.814 15.957 -2.192 1.00 68.25 90 ARG A N 1
ATOM 711 C CA . ARG A 1 90 ? 4.514 15.289 -1.971 1.00 68.25 90 ARG A CA 1
ATOM 712 C C . ARG A 1 90 ? 4.453 14.518 -0.653 1.00 68.25 90 ARG A C 1
ATOM 714 O O . ARG A 1 90 ? 3.368 14.317 -0.121 1.00 68.25 90 ARG A O 1
ATOM 721 N N . LEU A 1 91 ? 5.605 14.114 -0.124 1.00 65.69 91 LEU A N 1
ATOM 722 C CA . LEU A 1 91 ? 5.764 13.405 1.151 1.00 65.69 91 LEU A CA 1
ATOM 723 C C . LEU A 1 91 ? 6.132 14.348 2.301 1.00 65.69 91 LEU A C 1
ATOM 725 O O . LEU A 1 91 ? 6.702 13.892 3.296 1.00 65.69 91 LEU A O 1
ATOM 729 N N . ALA A 1 92 ? 5.854 15.648 2.142 1.00 64.25 92 ALA A N 1
ATOM 730 C CA . ALA A 1 92 ? 6.291 16.687 3.059 1.00 64.25 92 ALA A CA 1
ATOM 731 C C . ALA A 1 92 ? 6.016 16.321 4.535 1.00 64.25 92 ALA A C 1
ATOM 733 O O . ALA A 1 92 ? 4.978 15.720 4.840 1.00 64.25 92 ALA A O 1
ATOM 734 N N . PRO A 1 93 ? 6.917 16.717 5.458 1.00 56.97 93 PRO A N 1
ATOM 735 C CA . PRO A 1 93 ? 6.850 16.363 6.881 1.00 56.97 93 PRO A CA 1
ATOM 736 C C . PRO A 1 93 ? 5.516 16.703 7.554 1.00 56.97 93 PRO A C 1
ATOM 738 O O . PRO A 1 93 ? 5.119 16.040 8.501 1.00 56.97 93 PRO A O 1
ATOM 741 N N . GLU A 1 94 ? 4.790 17.683 7.015 1.00 56.50 94 GLU A N 1
ATOM 742 C CA . GLU A 1 94 ? 3.468 18.136 7.464 1.00 56.50 94 GLU A CA 1
ATOM 743 C C . GLU A 1 94 ? 2.413 17.012 7.529 1.00 56.50 94 GLU A C 1
ATOM 745 O O . GLU A 1 94 ? 1.424 17.125 8.254 1.00 56.50 94 GLU A O 1
ATOM 750 N N . LEU A 1 95 ? 2.615 15.910 6.797 1.00 55.25 95 LEU A N 1
ATOM 751 C CA . LEU A 1 95 ? 1.742 14.731 6.810 1.00 55.25 95 LEU A CA 1
ATOM 752 C C . LEU A 1 95 ? 1.981 13.797 8.012 1.00 55.25 95 LEU A C 1
ATOM 754 O O . LEU A 1 95 ? 1.172 12.897 8.253 1.00 55.25 95 LEU A O 1
ATOM 758 N N . VAL A 1 96 ? 3.069 13.985 8.765 1.00 55.84 96 VAL A N 1
ATOM 759 C CA . VAL A 1 96 ? 3.516 13.086 9.836 1.00 55.84 96 VAL A CA 1
ATOM 760 C C . VAL A 1 96 ? 3.777 13.896 11.112 1.00 55.84 96 VAL A C 1
ATOM 762 O O . VAL A 1 96 ? 4.752 14.624 11.214 1.00 55.84 96 VAL A O 1
ATOM 765 N N . SER A 1 97 ? 2.910 13.749 12.124 1.00 53.97 97 SER A N 1
ATOM 766 C CA . SER A 1 97 ? 3.109 14.328 13.473 1.00 53.97 97 SER A CA 1
ATOM 767 C C . SER A 1 97 ? 4.459 13.887 14.104 1.00 53.97 97 SER A C 1
ATOM 769 O O . SER A 1 97 ? 5.008 12.883 13.649 1.00 53.97 97 SER A O 1
ATOM 771 N N . PRO A 1 98 ? 4.941 14.487 15.218 1.00 49.31 98 PRO A N 1
ATOM 772 C CA . PRO A 1 98 ? 6.303 15.020 15.459 1.00 49.31 98 PRO A CA 1
ATOM 773 C C . PRO A 1 98 ? 7.504 14.043 15.455 1.00 49.31 98 PRO A C 1
ATOM 775 O O . PRO A 1 98 ? 8.592 14.391 15.904 1.00 49.31 98 PRO A O 1
ATOM 778 N N . ARG A 1 99 ? 7.377 12.826 14.922 1.00 55.72 99 ARG A N 1
ATOM 779 C CA . ARG A 1 99 ? 8.501 11.929 14.582 1.00 55.72 99 ARG A CA 1
ATOM 780 C C . ARG A 1 99 ? 9.021 12.204 13.168 1.00 55.72 99 ARG A C 1
ATOM 782 O O . ARG A 1 99 ? 9.315 11.289 12.402 1.00 55.72 99 ARG A O 1
ATOM 789 N N . GLU A 1 100 ? 9.116 13.487 12.844 1.00 56.41 100 GLU A N 1
ATOM 790 C CA . GLU A 1 100 ? 9.504 14.028 11.539 1.00 56.41 100 GLU A CA 1
ATOM 791 C C . GLU A 1 100 ? 10.904 13.554 11.124 1.00 56.41 100 GLU A C 1
ATOM 793 O O . GLU A 1 100 ? 11.154 13.293 9.950 1.00 56.41 100 GLU A O 1
ATOM 798 N N . LEU A 1 101 ? 11.798 13.366 12.101 1.00 54.31 101 LEU A N 1
ATOM 799 C CA . LEU A 1 101 ? 13.194 13.016 11.856 1.00 54.31 101 LEU A CA 1
ATOM 800 C C . LEU A 1 101 ? 13.384 11.553 11.420 1.00 54.31 101 LEU A C 1
ATOM 802 O O . LEU A 1 101 ? 14.080 11.302 10.441 1.00 54.31 101 LEU A O 1
ATOM 806 N N . GLU A 1 102 ? 12.739 10.594 12.097 1.00 62.41 102 GLU A N 1
ATOM 807 C CA . GLU A 1 102 ? 12.820 9.164 11.736 1.00 62.41 102 GLU A CA 1
ATOM 808 C C . GLU A 1 102 ? 12.194 8.904 10.359 1.00 62.41 102 GLU A C 1
ATOM 810 O O . GLU A 1 102 ? 12.718 8.135 9.554 1.00 62.41 102 GLU A O 1
ATOM 815 N N . TRP A 1 103 ? 11.076 9.575 10.067 1.00 64.94 103 TRP A N 1
ATOM 816 C CA . TRP A 1 103 ? 10.397 9.492 8.777 1.00 64.94 103 TRP A CA 1
ATOM 817 C C . TRP A 1 103 ? 11.253 10.074 7.645 1.00 64.94 103 TRP A C 1
ATOM 819 O O . TRP A 1 103 ? 11.465 9.402 6.635 1.00 64.94 103 TRP A O 1
ATOM 829 N N . ALA A 1 104 ? 11.799 11.281 7.826 1.00 62.81 104 ALA A N 1
ATOM 830 C CA . ALA A 1 104 ? 12.647 11.926 6.827 1.00 62.81 104 ALA A CA 1
ATOM 831 C C . ALA A 1 104 ? 13.915 11.108 6.521 1.00 62.81 104 ALA A C 1
ATOM 833 O O . ALA A 1 104 ? 14.226 10.879 5.352 1.00 62.81 104 ALA A O 1
ATOM 834 N N . GLN A 1 105 ? 14.595 10.591 7.551 1.00 65.56 105 GLN A N 1
ATOM 835 C CA . GLN A 1 105 ? 15.802 9.764 7.395 1.00 65.56 105 GLN A CA 1
ATOM 836 C C . GLN A 1 105 ? 15.528 8.462 6.632 1.00 65.56 105 GLN A C 1
ATOM 838 O O . GLN A 1 105 ? 16.306 8.048 5.766 1.00 65.56 105 GLN A O 1
ATOM 843 N N . ASN A 1 106 ? 14.399 7.817 6.915 1.00 66.81 106 ASN A N 1
ATOM 844 C CA . ASN A 1 106 ? 14.018 6.597 6.219 1.00 66.81 106 ASN A CA 1
ATOM 845 C C . ASN A 1 106 ? 13.603 6.882 4.769 1.00 66.81 106 ASN A C 1
ATOM 847 O O . ASN A 1 106 ? 14.017 6.155 3.869 1.00 66.81 106 ASN A O 1
ATOM 851 N N . CYS A 1 107 ? 12.867 7.967 4.511 1.00 66.56 107 CYS A N 1
ATOM 852 C CA . CYS A 1 107 ? 12.561 8.421 3.152 1.00 66.56 107 CYS A CA 1
ATOM 853 C C . CYS A 1 107 ? 13.832 8.691 2.338 1.00 66.56 107 CYS A C 1
ATOM 855 O O . CYS A 1 107 ? 13.928 8.240 1.198 1.00 66.56 107 CYS A O 1
ATOM 857 N N . ASP A 1 108 ? 14.830 9.359 2.922 1.00 69.19 108 ASP A N 1
ATOM 858 C CA . ASP A 1 108 ? 16.127 9.575 2.274 1.00 69.19 108 ASP A CA 1
ATOM 859 C C . ASP A 1 108 ? 16.829 8.253 1.954 1.00 69.19 108 ASP A C 1
ATOM 861 O O . ASP A 1 108 ? 17.357 8.085 0.855 1.00 69.19 108 ASP A O 1
ATOM 865 N N . THR A 1 109 ? 16.770 7.281 2.866 1.00 72.75 109 THR A N 1
ATOM 866 C CA . THR A 1 109 ? 17.319 5.937 2.640 1.00 72.75 109 THR A CA 1
ATOM 867 C C . THR A 1 109 ? 16.652 5.260 1.436 1.00 72.75 109 THR A C 1
ATOM 869 O O . THR A 1 109 ? 17.351 4.768 0.550 1.00 72.75 109 THR A O 1
ATOM 872 N N . TYR A 1 110 ? 15.319 5.275 1.339 1.00 68.94 110 TYR A N 1
ATOM 873 C CA . TYR A 1 110 ? 14.604 4.685 0.198 1.00 68.94 110 TYR A CA 1
ATOM 874 C C . TYR A 1 110 ? 14.869 5.420 -1.115 1.00 68.94 110 TYR A C 1
ATOM 876 O O . TYR A 1 110 ? 15.084 4.789 -2.146 1.00 68.94 110 TYR A O 1
ATOM 884 N N . ILE A 1 111 ? 14.924 6.750 -1.081 1.00 69.19 111 ILE A N 1
ATOM 885 C CA . ILE A 1 111 ? 15.249 7.557 -2.261 1.00 69.19 111 ILE A CA 1
ATOM 886 C C . ILE A 1 111 ? 16.676 7.270 -2.742 1.00 69.19 111 ILE A C 1
ATOM 888 O O . ILE A 1 111 ? 16.906 7.201 -3.950 1.00 69.19 111 ILE A O 1
ATOM 892 N N . ASN A 1 112 ? 17.614 7.031 -1.825 1.00 74.00 112 ASN A N 1
ATOM 893 C CA . ASN A 1 112 ? 18.977 6.630 -2.165 1.00 74.00 112 ASN A CA 1
ATOM 894 C C . ASN A 1 112 ? 19.032 5.230 -2.791 1.00 74.00 112 ASN A C 1
ATOM 896 O O . ASN A 1 112 ? 19.765 5.046 -3.757 1.00 74.00 112 ASN A O 1
ATOM 900 N N . TYR A 1 113 ? 18.225 4.267 -2.322 1.00 70.25 113 TYR A N 1
ATOM 901 C CA . TYR A 1 113 ? 18.119 2.944 -2.962 1.00 70.25 113 TYR A CA 1
ATOM 902 C C . TYR A 1 113 ? 17.649 3.017 -4.417 1.00 70.25 113 TYR A C 1
ATOM 904 O O . TYR A 1 113 ? 17.951 2.122 -5.201 1.00 70.25 113 TYR A O 1
ATOM 912 N N . LEU A 1 114 ? 16.925 4.070 -4.789 1.00 65.94 114 LEU A N 1
ATOM 913 C CA . LEU A 1 114 ? 16.394 4.269 -6.137 1.00 65.94 114 LEU A CA 1
ATOM 914 C C . LEU A 1 114 ? 17.390 4.953 -7.077 1.00 65.94 114 LEU A C 1
ATOM 916 O O . LEU A 1 114 ? 17.201 4.918 -8.293 1.00 65.94 114 LEU A O 1
ATOM 920 N N . GLN A 1 115 ? 18.458 5.547 -6.541 1.00 71.62 115 GLN A N 1
ATOM 921 C CA . GLN A 1 115 ? 19.550 6.053 -7.363 1.00 71.62 115 GLN A CA 1
ATOM 922 C C . GLN A 1 115 ? 20.390 4.870 -7.864 1.00 71.62 115 GLN A C 1
ATOM 924 O O . GLN A 1 115 ? 20.817 4.046 -7.052 1.00 71.62 115 GLN A O 1
ATOM 929 N N . PRO A 1 116 ? 20.638 4.760 -9.181 1.00 72.44 116 PRO A N 1
ATOM 930 C CA . PRO A 1 116 ? 21.507 3.715 -9.693 1.00 72.44 116 PRO A CA 1
ATOM 931 C C . PRO A 1 116 ? 22.926 3.898 -9.133 1.00 72.44 116 PRO A C 1
ATOM 933 O O . PRO A 1 116 ? 23.425 5.029 -9.087 1.00 72.44 116 PRO A O 1
ATOM 936 N N . PRO A 1 117 ? 23.606 2.810 -8.729 1.00 79.25 117 PRO A N 1
ATOM 937 C CA . PRO A 1 117 ? 25.017 2.871 -8.385 1.00 79.25 117 PRO A CA 1
ATOM 938 C C . PRO A 1 117 ? 25.850 3.437 -9.548 1.00 79.25 117 PRO A C 1
ATOM 940 O O . PRO A 1 117 ? 25.460 3.290 -10.713 1.00 79.25 117 PRO A O 1
ATOM 943 N N . PRO A 1 118 ? 27.020 4.046 -9.275 1.00 78.19 118 PRO A N 1
ATOM 944 C CA . PRO A 1 118 ? 27.894 4.550 -10.328 1.00 78.19 118 PRO A CA 1
ATOM 945 C C . PRO A 1 118 ? 28.196 3.466 -11.374 1.00 78.19 118 PRO A C 1
ATOM 947 O O . PRO A 1 118 ? 28.654 2.378 -11.033 1.00 78.19 118 PRO A O 1
ATOM 950 N N . GLY A 1 119 ? 27.929 3.762 -12.648 1.00 75.50 119 GLY A N 1
ATOM 951 C CA . GLY A 1 119 ? 28.152 2.833 -13.763 1.00 75.50 119 GLY A CA 1
ATOM 952 C C . GLY A 1 119 ? 27.007 1.853 -14.052 1.00 75.50 119 GLY A C 1
ATOM 953 O O . GLY A 1 119 ? 27.085 1.131 -15.043 1.00 75.50 119 GLY A O 1
ATOM 954 N N . VAL A 1 120 ? 25.932 1.842 -13.257 1.00 77.88 120 VAL A N 1
ATOM 955 C CA . VAL A 1 120 ? 24.735 1.028 -13.525 1.00 77.88 120 VAL A CA 1
ATOM 956 C C . VAL A 1 120 ? 23.723 1.836 -14.331 1.00 77.88 120 VAL A C 1
ATOM 958 O O . VAL A 1 120 ? 23.400 2.977 -14.003 1.00 77.88 120 VAL A O 1
ATOM 961 N N . HIS A 1 121 ? 23.186 1.237 -15.393 1.00 77.94 121 HIS A N 1
ATOM 962 C CA . HIS A 1 121 ? 22.136 1.868 -16.184 1.00 77.94 121 HIS A CA 1
ATOM 963 C C . HIS A 1 121 ? 20.815 1.906 -15.399 1.00 77.94 121 HIS A C 1
ATOM 965 O O . HIS A 1 121 ? 20.360 0.876 -14.898 1.00 77.94 121 HIS A O 1
ATOM 971 N N . THR A 1 122 ? 20.156 3.069 -15.353 1.00 71.25 122 THR A N 1
ATOM 972 C CA . THR A 1 122 ? 18.914 3.299 -14.588 1.00 71.25 122 THR A CA 1
ATOM 973 C C . THR A 1 122 ? 17.849 2.237 -14.857 1.00 71.25 122 THR A C 1
ATOM 975 O O . THR A 1 122 ? 17.219 1.752 -13.928 1.00 71.25 122 THR A O 1
ATOM 978 N N . LYS A 1 123 ? 17.676 1.815 -16.116 1.00 70.75 123 LYS A N 1
ATOM 979 C CA . LYS A 1 123 ? 16.678 0.798 -16.486 1.00 70.75 123 LYS A CA 1
ATOM 980 C C . LYS A 1 123 ? 16.904 -0.552 -15.790 1.00 70.75 123 LYS A C 1
ATOM 982 O O . LYS A 1 123 ? 15.963 -1.086 -15.218 1.00 70.75 123 LYS A O 1
ATOM 987 N N . HIS A 1 124 ? 18.143 -1.047 -15.772 1.00 75.56 124 HIS A N 1
ATOM 988 C CA . HIS A 1 124 ? 18.486 -2.318 -15.125 1.00 75.56 124 HIS A CA 1
ATOM 989 C C . HIS A 1 124 ? 18.389 -2.236 -13.603 1.00 75.56 124 HIS A C 1
ATOM 991 O O . HIS A 1 124 ? 17.927 -3.174 -12.963 1.00 75.56 124 HIS A O 1
ATOM 997 N N . HIS A 1 125 ? 18.757 -1.089 -13.027 1.00 80.19 125 HIS A N 1
ATOM 998 C CA . HIS A 1 125 ? 18.564 -0.838 -11.598 1.00 80.19 125 HIS A CA 1
ATOM 999 C C . HIS A 1 125 ? 17.081 -0.895 -11.212 1.00 80.19 125 HIS A C 1
ATOM 1001 O O . HIS A 1 125 ? 16.705 -1.520 -10.228 1.00 80.19 125 HIS A O 1
ATOM 1007 N N . LEU A 1 126 ? 16.209 -0.298 -12.028 1.00 72.69 126 LEU A N 1
ATOM 1008 C CA . LEU A 1 126 ? 14.765 -0.321 -11.796 1.00 72.69 126 LEU A CA 1
ATOM 1009 C C . LEU A 1 126 ? 14.130 -1.692 -12.043 1.00 72.69 126 LEU A C 1
ATOM 1011 O O . LEU A 1 126 ? 13.115 -1.997 -11.424 1.00 72.69 126 LEU A O 1
ATOM 1015 N N . GLU A 1 127 ? 14.684 -2.504 -12.943 1.00 77.06 127 GLU A N 1
ATOM 1016 C CA . GLU A 1 127 ? 14.318 -3.918 -13.100 1.00 77.06 127 GLU A CA 1
ATOM 1017 C C . GLU A 1 127 ? 14.645 -4.711 -11.833 1.00 77.06 127 GLU A C 1
ATOM 1019 O O . GLU A 1 127 ? 13.728 -5.285 -11.252 1.00 77.06 127 GLU A O 1
ATOM 1024 N N . ASP A 1 128 ? 15.872 -4.613 -11.316 1.00 81.31 128 ASP A N 1
ATOM 1025 C CA . ASP A 1 128 ? 16.272 -5.274 -10.063 1.00 81.31 128 ASP A CA 1
ATOM 1026 C C . ASP A 1 128 ? 15.413 -4.819 -8.867 1.00 81.31 128 ASP A C 1
ATOM 1028 O O . ASP A 1 128 ? 14.937 -5.632 -8.075 1.00 81.31 128 ASP A O 1
ATOM 1032 N N . ILE A 1 129 ? 15.123 -3.518 -8.752 1.00 78.00 129 ILE A N 1
ATOM 1033 C CA . ILE A 1 129 ? 14.218 -3.016 -7.706 1.00 78.00 129 ILE A CA 1
ATOM 1034 C C . ILE A 1 129 ? 12.798 -3.562 -7.905 1.00 78.00 129 ILE A C 1
ATOM 1036 O O . ILE A 1 129 ? 12.169 -3.990 -6.940 1.00 78.00 129 ILE A O 1
ATOM 1040 N N . SER A 1 130 ? 12.279 -3.569 -9.132 1.00 76.94 130 SER A N 1
ATOM 1041 C CA . SER A 1 130 ? 10.938 -4.090 -9.420 1.00 76.94 130 SER A CA 1
ATOM 1042 C C . SER A 1 130 ? 10.810 -5.585 -9.125 1.00 76.94 130 SER A C 1
ATOM 1044 O O . SER A 1 130 ? 9.723 -6.028 -8.759 1.00 76.94 130 SER A O 1
ATOM 1046 N N . ASP A 1 131 ? 11.885 -6.354 -9.276 1.00 81.12 131 ASP A N 1
ATOM 1047 C CA . ASP A 1 131 ? 11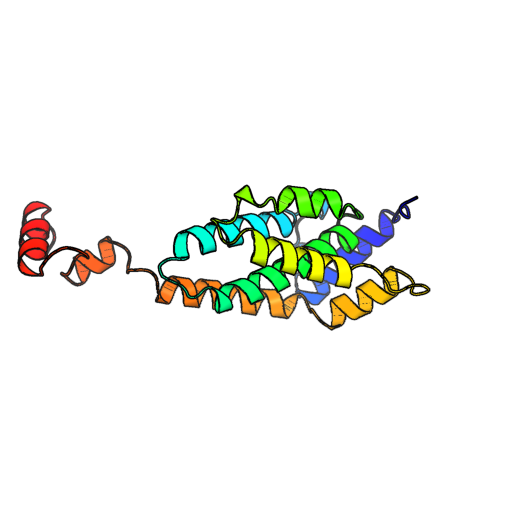.899 -7.782 -8.957 1.00 81.12 131 ASP A CA 1
ATOM 1048 C C . ASP A 1 131 ? 11.942 -8.014 -7.440 1.00 81.12 131 ASP A C 1
ATOM 1050 O O . ASP A 1 131 ? 11.286 -8.919 -6.920 1.00 81.12 131 ASP A O 1
ATOM 1054 N N . ARG A 1 132 ? 12.654 -7.153 -6.702 1.00 79.56 132 ARG A N 1
ATOM 1055 C CA . ARG A 1 132 ? 12.705 -7.181 -5.228 1.00 79.56 132 ARG A CA 1
ATOM 1056 C C . ARG A 1 132 ? 11.412 -6.709 -4.573 1.00 79.56 132 ARG A C 1
ATOM 1058 O O . ARG A 1 132 ? 11.087 -7.150 -3.473 1.00 79.56 132 ARG A O 1
ATOM 1065 N N . PHE A 1 133 ? 10.690 -5.812 -5.235 1.00 76.62 133 PHE A N 1
ATOM 1066 C CA . PHE A 1 133 ? 9.417 -5.270 -4.784 1.00 76.62 133 PHE A CA 1
ATOM 1067 C C . PHE A 1 133 ? 8.363 -5.541 -5.860 1.00 76.62 133 PHE A C 1
ATOM 1069 O O . PHE A 1 133 ? 8.061 -4.660 -6.665 1.00 76.62 133 PHE A O 1
ATOM 1076 N N . PRO A 1 134 ? 7.785 -6.748 -5.916 1.00 78.00 134 PRO A N 1
ATOM 1077 C CA . PRO A 1 134 ? 6.778 -7.047 -6.918 1.00 78.00 134 PRO A CA 1
ATOM 1078 C C . PRO A 1 134 ? 5.423 -6.436 -6.532 1.00 78.00 134 PRO A C 1
ATOM 1080 O O . PRO A 1 134 ? 4.939 -6.587 -5.409 1.00 78.00 134 PRO A O 1
ATOM 1083 N N . LEU A 1 135 ? 4.775 -5.776 -7.495 1.00 78.94 135 LEU A N 1
ATOM 1084 C CA . LEU A 1 135 ? 3.542 -5.010 -7.274 1.00 78.94 135 LEU A CA 1
ATOM 1085 C C . LEU A 1 135 ? 2.388 -5.851 -6.696 1.00 78.94 135 LEU A C 1
ATOM 1087 O O . LEU A 1 135 ? 1.613 -5.351 -5.890 1.00 78.94 135 LEU A O 1
ATOM 1091 N N . PHE A 1 136 ? 2.292 -7.139 -7.041 1.00 78.38 136 PHE A N 1
ATOM 1092 C CA . PHE A 1 136 ? 1.240 -8.014 -6.506 1.00 78.38 136 PHE A CA 1
ATOM 1093 C C . PHE A 1 136 ? 1.361 -8.245 -4.988 1.00 78.38 136 PHE A C 1
ATOM 1095 O O . PHE A 1 136 ? 0.358 -8.485 -4.322 1.00 78.38 136 PHE A O 1
ATOM 1102 N N . GLN A 1 137 ? 2.572 -8.175 -4.420 1.00 80.44 137 GLN A N 1
ATOM 1103 C CA . GLN A 1 137 ? 2.756 -8.307 -2.971 1.00 80.44 137 GLN A CA 1
ATOM 1104 C C . GLN A 1 137 ? 2.257 -7.062 -2.237 1.00 80.44 137 GLN A C 1
ATOM 1106 O O . GLN A 1 137 ? 1.747 -7.177 -1.123 1.00 80.44 137 GLN A O 1
ATOM 1111 N N . LEU A 1 138 ? 2.347 -5.890 -2.876 1.00 83.81 138 LEU A N 1
ATOM 1112 C CA . LEU A 1 138 ? 1.881 -4.633 -2.301 1.00 83.81 138 LEU A CA 1
ATOM 1113 C C . LEU A 1 138 ? 0.384 -4.687 -1.976 1.00 83.81 138 LEU A C 1
ATOM 1115 O O . LEU A 1 138 ? -0.019 -4.247 -0.902 1.00 83.81 138 LEU A O 1
ATOM 1119 N N . GLU A 1 139 ? -0.430 -5.235 -2.882 1.00 83.88 139 GLU A N 1
ATOM 1120 C CA . GLU A 1 139 ? -1.877 -5.358 -2.681 1.00 83.88 139 GLU A CA 1
ATOM 1121 C C . GLU A 1 139 ? -2.191 -6.123 -1.388 1.00 83.88 139 GLU A C 1
ATOM 1123 O O . GLU A 1 139 ? -2.924 -5.622 -0.533 1.00 83.88 139 GLU A O 1
ATOM 1128 N N . GLY A 1 140 ? -1.569 -7.291 -1.203 1.00 85.19 140 GLY A N 1
ATOM 1129 C CA . GLY A 1 140 ? -1.733 -8.097 0.007 1.00 85.19 140 GLY A CA 1
ATOM 1130 C C . GLY A 1 140 ? -1.298 -7.350 1.268 1.00 85.19 140 GLY A C 1
ATOM 1131 O O . GLY A 1 140 ? -2.036 -7.319 2.251 1.00 85.19 140 GLY A O 1
ATOM 1132 N N . VAL A 1 141 ? -0.149 -6.672 1.220 1.00 85.19 141 VAL A N 1
ATOM 1133 C CA . VAL A 1 141 ? 0.380 -5.908 2.361 1.00 85.19 141 VAL A CA 1
ATOM 1134 C C . VAL A 1 141 ? -0.544 -4.748 2.746 1.00 85.19 141 VAL A C 1
ATOM 1136 O O . VAL A 1 141 ? -0.793 -4.538 3.935 1.00 85.19 141 VAL A O 1
ATOM 1139 N N . ILE A 1 142 ? -1.102 -4.019 1.774 1.00 85.88 142 ILE A N 1
ATOM 1140 C CA . ILE A 1 142 ? -2.059 -2.932 2.036 1.00 85.88 142 ILE A CA 1
ATOM 1141 C C . ILE A 1 142 ? -3.353 -3.488 2.636 1.00 85.88 142 ILE A C 1
ATOM 1143 O O . ILE A 1 142 ? -3.837 -2.949 3.634 1.00 85.88 142 ILE A O 1
ATOM 1147 N N . ILE A 1 143 ? -3.908 -4.562 2.065 1.00 87.50 143 ILE A N 1
ATOM 1148 C CA . ILE A 1 143 ? -5.135 -5.191 2.574 1.00 87.50 143 ILE A CA 1
ATOM 1149 C C . ILE A 1 143 ? -4.924 -5.660 4.013 1.00 87.50 143 ILE A C 1
ATOM 1151 O O . ILE A 1 143 ? -5.722 -5.321 4.889 1.00 87.50 143 ILE A O 1
ATOM 1155 N N . ASP A 1 144 ? -3.830 -6.367 4.288 1.00 86.56 144 ASP A N 1
ATOM 1156 C CA . ASP A 1 144 ? -3.500 -6.834 5.632 1.00 86.56 144 ASP A CA 1
ATOM 1157 C C . ASP A 1 144 ? -3.329 -5.666 6.605 1.00 86.56 144 ASP A C 1
ATOM 1159 O O . ASP A 1 144 ? -3.826 -5.721 7.735 1.00 86.56 144 ASP A O 1
ATOM 1163 N N . ALA A 1 145 ? -2.677 -4.581 6.184 1.00 84.75 145 ALA A N 1
ATOM 1164 C CA . ALA A 1 145 ? -2.523 -3.386 7.005 1.00 84.75 145 ALA A CA 1
ATOM 1165 C C . ALA A 1 145 ? -3.877 -2.739 7.336 1.00 84.75 145 ALA A C 1
ATOM 1167 O O . ALA A 1 145 ? -4.132 -2.434 8.505 1.00 84.75 145 ALA A O 1
ATOM 1168 N N . ILE A 1 146 ? -4.771 -2.587 6.353 1.00 86.12 146 ILE A N 1
ATOM 1169 C CA . ILE A 1 146 ? -6.119 -2.028 6.547 1.00 86.12 146 ILE A CA 1
ATOM 1170 C C . ILE A 1 146 ? -6.959 -2.942 7.443 1.00 86.12 146 ILE A C 1
ATOM 1172 O O . ILE A 1 146 ? -7.582 -2.468 8.393 1.00 86.12 146 ILE A O 1
ATOM 1176 N N . VAL A 1 147 ? -6.946 -4.254 7.211 1.00 86.38 147 VAL A N 1
ATOM 1177 C CA . VAL A 1 147 ? -7.678 -5.227 8.036 1.00 86.38 147 VAL A CA 1
ATOM 1178 C C . VAL A 1 147 ? -7.168 -5.204 9.477 1.00 86.38 147 VAL A C 1
ATOM 1180 O O . VAL A 1 147 ? -7.959 -5.188 10.424 1.00 86.38 147 VAL A O 1
ATOM 1183 N N . ASN A 1 148 ? -5.850 -5.166 9.672 1.00 83.81 148 ASN A N 1
ATOM 1184 C CA . ASN A 1 148 ? -5.243 -5.087 10.999 1.00 83.81 148 ASN A CA 1
ATOM 1185 C C . ASN A 1 148 ? -5.543 -3.761 11.698 1.00 83.81 148 ASN A C 1
ATOM 1187 O O . ASN A 1 148 ? -5.744 -3.748 12.914 1.00 83.81 148 ASN A O 1
ATOM 1191 N N . LEU A 1 149 ? -5.603 -2.662 10.948 1.00 83.06 149 LEU A N 1
ATOM 1192 C CA . LEU A 1 149 ? -6.061 -1.374 11.446 1.00 83.06 149 LEU A CA 1
ATOM 1193 C C . LEU A 1 149 ? -7.522 -1.473 11.904 1.00 83.06 149 LEU A C 1
ATOM 1195 O O . LEU A 1 149 ? -7.805 -1.203 13.068 1.00 83.06 149 LEU A O 1
ATOM 1199 N N . MET A 1 150 ? -8.431 -1.943 11.046 1.00 83.81 150 MET A N 1
ATOM 1200 C CA . MET A 1 150 ? -9.861 -2.084 11.356 1.00 83.81 150 MET A CA 1
ATOM 1201 C C . MET A 1 150 ? -10.121 -2.950 12.593 1.00 83.81 150 MET A C 1
ATOM 1203 O O . MET A 1 150 ? -10.997 -2.622 13.388 1.00 83.81 150 MET A O 1
ATOM 1207 N N . LYS A 1 151 ? -9.337 -4.016 12.804 1.00 83.38 151 LYS A N 1
ATOM 1208 C CA . LYS A 1 151 ? -9.421 -4.868 14.007 1.00 83.38 151 LYS A CA 1
ATOM 1209 C C . LYS A 1 151 ? -9.039 -4.145 15.305 1.00 83.38 151 LYS A C 1
ATOM 1211 O O . LYS A 1 151 ? -9.475 -4.564 16.374 1.00 83.38 151 LYS A O 1
ATOM 1216 N N . LYS A 1 152 ? -8.198 -3.110 15.229 1.00 81.75 152 LYS A N 1
ATOM 1217 C CA . LYS A 1 152 ? -7.705 -2.334 16.384 1.00 81.75 152 LYS A CA 1
ATOM 1218 C C . LYS A 1 152 ? -8.529 -1.076 16.651 1.00 81.75 152 LYS A C 1
ATOM 1220 O O .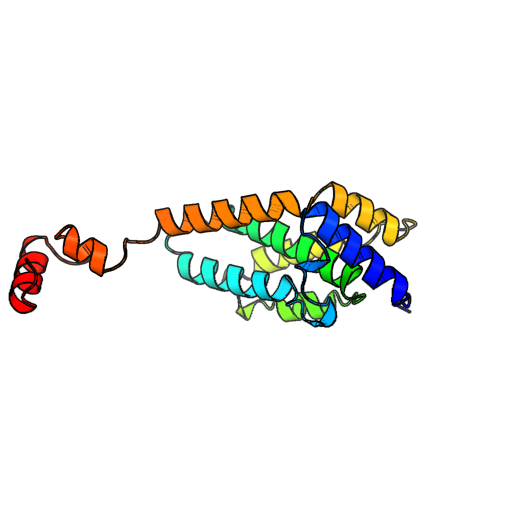 LYS A 1 152 ? -8.453 -0.517 17.747 1.00 81.75 152 LYS A O 1
ATOM 1225 N N . LEU A 1 153 ? -9.284 -0.613 15.658 1.00 79.12 153 LEU A N 1
ATOM 1226 C CA . LEU A 1 153 ? -10.222 0.485 15.828 1.00 79.12 153 LEU A CA 1
ATOM 1227 C C . LEU A 1 153 ? -11.393 0.043 16.708 1.00 79.12 153 LEU A C 1
ATOM 1229 O O . LEU A 1 153 ? -11.813 -1.115 16.703 1.00 79.12 153 LEU A O 1
ATOM 1233 N N . ASP A 1 154 ? -11.926 0.988 17.479 1.00 78.88 154 ASP A N 1
ATOM 1234 C CA . ASP A 1 154 ? -13.146 0.730 18.232 1.00 78.88 154 ASP A CA 1
ATOM 1235 C C . ASP A 1 154 ? -14.286 0.418 17.239 1.00 78.88 154 ASP A C 1
ATOM 1237 O O . ASP A 1 154 ? -14.358 1.059 16.185 1.00 78.88 154 ASP A O 1
ATOM 1241 N N . PRO A 1 155 ? -15.194 -0.530 17.546 1.00 81.31 155 PRO A N 1
ATOM 1242 C CA . PRO A 1 155 ? -16.319 -0.828 16.667 1.00 81.31 155 PRO A CA 1
ATOM 1243 C C . PRO A 1 155 ? -17.125 0.442 16.360 1.00 81.31 155 PRO A C 1
ATOM 1245 O O . PRO A 1 155 ? -17.198 1.321 17.220 1.00 81.31 155 PRO A O 1
ATOM 1248 N N . PRO A 1 156 ? -17.786 0.560 15.199 1.00 82.62 156 PRO A N 1
ATOM 1249 C CA . PRO A 1 156 ? -18.653 1.702 14.924 1.00 82.62 156 PRO A CA 1
ATOM 1250 C C . PRO A 1 156 ? -19.684 1.915 16.042 1.00 82.62 156 PRO A C 1
ATOM 1252 O O . PRO A 1 156 ? -20.170 0.949 16.632 1.00 82.62 156 PRO A O 1
ATOM 1255 N N . VAL A 1 157 ? -20.047 3.171 16.324 1.00 83.88 157 VAL A N 1
ATOM 1256 C CA . VAL A 1 157 ? -20.966 3.544 17.424 1.00 83.88 157 VAL A CA 1
ATOM 1257 C C . VAL A 1 157 ? -22.268 2.734 17.391 1.00 83.88 157 VAL A C 1
ATOM 1259 O O . VAL A 1 157 ? -22.752 2.306 18.435 1.00 83.88 157 VAL A O 1
ATOM 1262 N N . LEU A 1 158 ? -22.796 2.449 16.198 1.00 82.19 158 LEU A N 1
ATOM 1263 C CA . LEU A 1 158 ? -23.994 1.623 16.020 1.00 82.19 158 LEU A CA 1
ATOM 1264 C C . LEU A 1 158 ? -23.789 0.172 16.483 1.00 82.19 158 LEU A C 1
ATOM 1266 O O . LEU A 1 158 ? -24.635 -0.366 17.189 1.00 82.19 158 LEU A O 1
ATOM 1270 N N . VAL A 1 159 ? -22.636 -0.428 16.183 1.00 84.50 159 VAL A N 1
ATOM 1271 C CA . VAL A 1 159 ? -22.276 -1.778 16.651 1.00 84.50 159 VAL A CA 1
ATOM 1272 C C . VAL A 1 159 ? -22.060 -1.785 18.167 1.00 84.50 159 VAL A C 1
ATOM 1274 O O . VAL A 1 159 ? -22.430 -2.733 18.857 1.00 84.50 159 VAL A O 1
ATOM 1277 N N . GLN A 1 160 ? -21.484 -0.718 18.727 1.00 86.00 160 GLN A N 1
ATOM 1278 C CA . GLN A 1 160 ? -21.348 -0.574 20.180 1.00 86.00 160 GLN A CA 1
ATOM 1279 C C . GLN A 1 160 ? -22.716 -0.462 20.882 1.00 86.00 160 GLN A C 1
ATOM 1281 O O . GLN A 1 160 ? -22.921 -1.059 21.943 1.00 86.00 160 GLN A O 1
ATOM 1286 N N . LEU A 1 161 ? -23.658 0.278 20.286 1.00 84.31 161 LEU A N 1
ATOM 1287 C CA . LEU A 1 161 ? -25.041 0.413 20.760 1.00 84.31 161 LEU A CA 1
ATOM 1288 C C . LEU A 1 161 ? -25.804 -0.911 20.694 1.00 84.31 161 LEU A C 1
ATOM 1290 O O . LEU A 1 161 ? -26.481 -1.276 21.659 1.00 84.31 161 LEU A O 1
ATOM 1294 N N . GLU A 1 162 ? -25.672 -1.644 19.592 1.00 84.44 162 GLU A N 1
ATOM 1295 C CA . GLU A 1 162 ? -26.225 -2.990 19.437 1.00 84.44 162 GLU A CA 1
ATOM 1296 C C . GLU A 1 162 ? -25.714 -3.914 20.553 1.00 84.44 162 GLU A C 1
ATOM 1298 O O . GLU A 1 162 ? -26.508 -4.508 21.280 1.00 84.44 162 GLU A O 1
ATOM 1303 N N . ARG A 1 163 ? -24.395 -3.918 20.795 1.00 85.50 163 ARG A N 1
ATOM 1304 C CA . ARG A 1 163 ? -23.738 -4.686 21.871 1.00 85.50 163 ARG A CA 1
ATOM 1305 C C . ARG A 1 163 ? -24.043 -4.181 23.289 1.00 85.50 163 ARG A C 1
ATOM 1307 O O . ARG A 1 163 ? -23.616 -4.796 24.263 1.00 85.50 163 ARG A O 1
ATOM 1314 N N . GLY A 1 164 ? -24.754 -3.062 23.433 1.00 84.62 164 GLY A N 1
ATOM 1315 C CA . GLY A 1 164 ? -25.201 -2.529 24.723 1.00 84.62 164 GLY A CA 1
ATOM 1316 C C . GLY A 1 164 ? -24.106 -1.886 25.580 1.00 84.62 164 GLY A C 1
ATOM 1317 O O . GLY A 1 164 ? -24.331 -1.661 26.773 1.00 84.62 164 GLY A O 1
ATOM 1318 N N . LYS A 1 165 ? -22.941 -1.568 25.003 1.00 86.44 165 LYS A N 1
ATOM 1319 C CA . LYS A 1 165 ? -21.841 -0.895 25.706 1.00 86.44 165 LYS A CA 1
ATOM 1320 C C . LYS A 1 165 ? -21.160 0.118 24.791 1.00 86.44 165 LYS A C 1
ATOM 1322 O O . LYS A 1 165 ? -20.328 -0.250 23.965 1.00 86.44 165 LYS A O 1
ATOM 1327 N N . LEU A 1 166 ? -21.484 1.394 24.992 1.00 89.06 166 LEU A N 1
ATOM 1328 C CA . LEU A 1 166 ? -20.777 2.503 24.361 1.00 89.06 166 LEU A CA 1
ATOM 1329 C C . LEU A 1 166 ? -19.451 2.779 25.067 1.00 89.06 166 LEU A C 1
ATOM 1331 O O . LEU A 1 166 ? -19.350 2.741 26.295 1.00 89.06 166 LEU A O 1
ATOM 1335 N N . ARG A 1 167 ? -18.419 3.086 24.284 1.00 83.88 167 ARG A N 1
ATOM 1336 C CA . ARG A 1 167 ? -17.120 3.507 24.804 1.00 83.88 167 ARG A CA 1
ATOM 1337 C C . ARG A 1 167 ? -17.276 4.782 25.637 1.00 83.88 167 ARG A C 1
ATOM 1339 O O . ARG A 1 167 ? -17.922 5.731 25.212 1.00 83.88 167 ARG A O 1
ATOM 1346 N N . GLY A 1 168 ? -16.651 4.796 26.815 1.00 85.56 168 GLY A N 1
ATOM 1347 C CA . GLY A 1 168 ? -16.728 5.922 27.751 1.00 85.56 168 GLY A CA 1
ATOM 1348 C C . GLY A 1 168 ? -18.004 5.958 28.597 1.00 85.56 168 GLY A C 1
ATOM 1349 O O . GLY A 1 168 ? -18.151 6.871 29.398 1.00 85.56 168 GLY A O 1
ATOM 1350 N N . MET A 1 169 ? -18.896 4.972 28.457 1.00 88.69 169 MET A N 1
ATOM 1351 C CA . MET A 1 169 ? -20.109 4.842 29.264 1.00 88.69 169 MET A CA 1
ATOM 1352 C C . MET A 1 169 ? -20.151 3.485 29.965 1.00 88.69 169 MET A C 1
ATOM 1354 O O . MET A 1 169 ? -19.648 2.468 29.474 1.00 88.69 169 MET A O 1
ATOM 1358 N N . THR A 1 170 ? -20.810 3.444 31.114 1.00 88.94 170 THR A N 1
ATOM 1359 C CA . THR A 1 170 ? -21.215 2.190 31.745 1.00 88.94 170 THR A CA 1
ATOM 1360 C C . THR A 1 170 ? -22.345 1.528 30.945 1.00 88.94 170 THR A C 1
ATOM 1362 O O . THR A 1 170 ? -23.05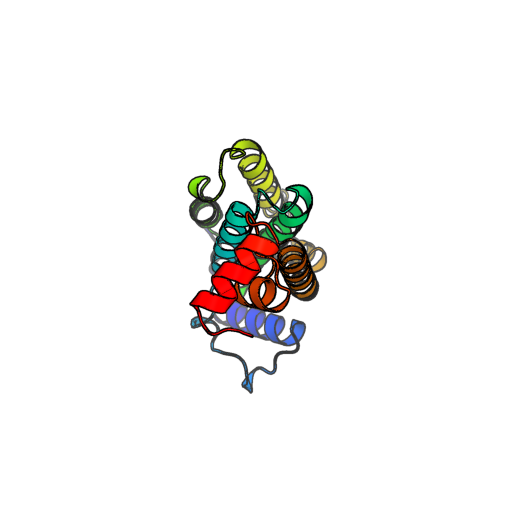4 2.155 30.148 1.00 88.94 170 THR A O 1
ATOM 1365 N N . VAL A 1 171 ? -22.559 0.230 31.177 1.00 88.00 171 VAL A N 1
ATOM 1366 C CA . VAL A 1 171 ? -23.680 -0.516 30.573 1.00 88.00 171 VAL A CA 1
ATOM 1367 C C . VAL A 1 171 ? -25.027 0.104 30.968 1.00 88.00 171 VAL A C 1
ATOM 1369 O O . VAL A 1 171 ? -25.943 0.181 30.151 1.00 88.00 171 VAL A O 1
ATOM 1372 N N . LEU A 1 172 ? -25.150 0.591 32.207 1.00 90.62 172 LEU A N 1
ATOM 1373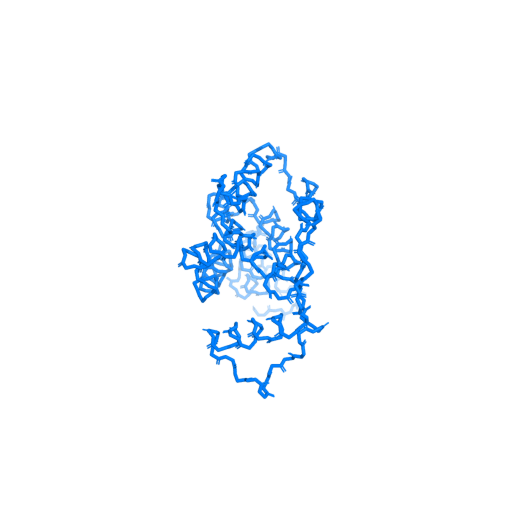 C CA . LEU A 1 172 ? -26.382 1.195 32.712 1.00 90.62 172 LEU A CA 1
ATOM 1374 C C . LEU A 1 172 ? -26.696 2.523 32.007 1.00 90.62 172 LEU A C 1
ATOM 1376 O O . LEU A 1 172 ? -27.830 2.745 31.575 1.00 90.62 172 LEU A O 1
ATOM 1380 N N . GLU A 1 173 ? -25.687 3.377 31.834 1.00 91.38 173 GLU A N 1
ATOM 1381 C CA . GLU A 1 173 ? -25.809 4.636 31.093 1.00 91.38 173 GLU A CA 1
ATOM 1382 C C . GLU A 1 173 ? -26.136 4.384 29.619 1.00 91.38 173 GLU A C 1
ATOM 1384 O O . GLU A 1 173 ? -27.043 5.019 29.076 1.00 91.38 173 GLU A O 1
ATOM 1389 N N . THR A 1 174 ? -25.481 3.396 28.998 1.00 91.94 174 THR A N 1
ATOM 1390 C CA . THR A 1 174 ? -25.767 2.993 27.613 1.00 91.94 174 THR A CA 1
ATOM 1391 C C . THR A 1 174 ? -27.220 2.525 27.466 1.00 91.94 174 THR A C 1
ATOM 1393 O O . THR A 1 174 ? -27.926 2.971 26.564 1.00 91.94 174 THR A O 1
ATOM 1396 N N . ARG A 1 175 ? -27.732 1.698 28.391 1.00 88.94 175 ARG A N 1
ATOM 1397 C CA . ARG A 1 175 ? -29.144 1.262 28.402 1.00 88.94 175 ARG A CA 1
ATOM 1398 C C . ARG A 1 175 ? -30.123 2.417 28.599 1.00 88.94 175 ARG A C 1
ATOM 1400 O O . ARG A 1 175 ? -31.217 2.404 28.035 1.00 88.94 175 ARG A O 1
ATOM 1407 N N . ARG A 1 176 ? -29.776 3.409 29.424 1.00 91.12 176 ARG A N 1
ATOM 1408 C CA . ARG A 1 176 ? -30.610 4.605 29.616 1.00 91.12 176 ARG A CA 1
ATOM 1409 C C . ARG A 1 176 ? -30.673 5.436 28.335 1.00 91.12 176 ARG A C 1
ATOM 1411 O O . ARG A 1 176 ? -31.750 5.912 27.989 1.00 91.12 176 ARG A O 1
ATOM 1418 N N . LEU A 1 177 ? -29.556 5.566 27.620 1.00 89.81 177 LEU A N 1
ATOM 1419 C CA . LEU A 1 177 ? -29.506 6.243 26.326 1.00 89.81 177 LEU A CA 1
ATOM 1420 C C . LEU A 1 177 ? -30.319 5.497 25.258 1.00 89.81 177 LEU A C 1
ATOM 1422 O O . LEU A 1 177 ? -31.151 6.123 24.610 1.00 89.81 177 LEU A O 1
ATOM 1426 N N . LYS A 1 178 ? -30.158 4.170 25.131 1.00 89.94 178 LYS A N 1
ATOM 1427 C CA . 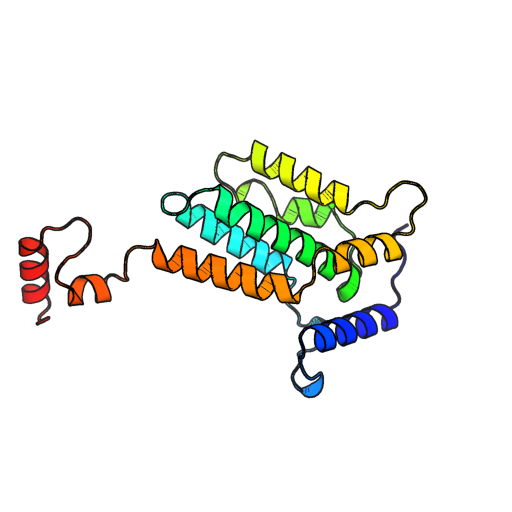LYS A 1 178 ? -30.938 3.348 24.183 1.00 89.94 178 LYS A CA 1
ATOM 1428 C C . LYS A 1 178 ? -32.446 3.521 24.377 1.00 89.94 178 LYS A C 1
ATOM 1430 O O . LYS A 1 178 ? -33.144 3.832 23.418 1.00 89.94 178 LYS A O 1
ATOM 1435 N N . ARG A 1 179 ? -32.921 3.472 25.630 1.00 90.00 179 ARG A N 1
ATOM 1436 C CA . ARG A 1 179 ? -34.335 3.724 25.966 1.00 90.00 179 ARG A CA 1
ATOM 1437 C C . ARG A 1 179 ? -34.821 5.114 25.554 1.00 90.00 179 ARG A C 1
ATOM 1439 O O . ARG A 1 179 ? -35.935 5.233 25.064 1.00 90.00 179 ARG A O 1
ATOM 1446 N N . ARG A 1 180 ? -34.003 6.160 25.725 1.00 90.81 180 ARG A N 1
ATOM 1447 C CA . ARG A 1 180 ? -34.359 7.530 25.298 1.00 90.81 180 ARG A CA 1
ATOM 1448 C C . ARG A 1 180 ? -34.472 7.669 23.781 1.00 90.81 180 ARG A C 1
ATOM 1450 O O . ARG A 1 180 ? -35.232 8.509 23.318 1.00 90.81 180 ARG A O 1
ATOM 1457 N N . LEU A 1 181 ? -33.704 6.879 23.037 1.00 88.12 181 LEU A N 1
ATOM 1458 C CA . LEU A 1 181 ? -33.675 6.883 21.575 1.00 88.12 181 LEU A CA 1
ATOM 1459 C C . LEU A 1 181 ? -34.680 5.900 20.948 1.00 88.12 181 LEU A C 1
ATOM 1461 O O . LEU A 1 181 ? -34.725 5.791 19.729 1.00 88.12 181 LEU A O 1
ATOM 1465 N N . GLY A 1 182 ? -35.461 5.171 21.756 1.00 87.38 182 GLY A N 1
ATOM 1466 C CA . GLY A 1 182 ? -36.399 4.156 21.263 1.00 87.38 182 GLY A CA 1
ATOM 1467 C C . GLY A 1 182 ? -35.725 2.908 20.681 1.00 87.38 182 GLY A C 1
ATOM 1468 O O . GLY A 1 182 ? -36.350 2.181 19.916 1.00 87.38 182 GLY A O 1
ATOM 1469 N N . LEU A 1 183 ? -34.455 2.661 21.019 1.00 81.94 183 LEU A N 1
ATOM 1470 C CA . LEU A 1 183 ? -33.713 1.482 20.573 1.00 81.94 183 LEU A CA 1
ATOM 1471 C C . LEU A 1 183 ? -33.910 0.322 21.569 1.00 81.94 183 LEU A C 1
ATOM 1473 O O . LEU A 1 183 ? -33.800 0.571 22.777 1.00 81.94 183 LEU A O 1
ATOM 1477 N N . PRO A 1 184 ? -34.162 -0.914 21.089 1.00 66.38 184 PRO A N 1
ATOM 1478 C CA . PRO A 1 184 ? -34.336 -2.096 21.938 1.00 66.38 184 PRO A CA 1
ATOM 1479 C C . PRO A 1 184 ? -33.071 -2.433 22.736 1.00 66.38 184 PRO A C 1
ATOM 1481 O O . PRO A 1 184 ? -31.949 -2.282 22.192 1.00 66.38 184 PRO A O 1
#

Organism: NCBI:txid2070753

pLDDT: mean 77.44, std 10.82, range [28.25, 91.94]

Sequence (184 aa):
MPPEVHKNELDSNYLLMLQNLKIPPANACSRRRLLPLINITVEFIKLCAMASSKVPQPCWFNTISQLLMQSIIEELRIFGELSTQNLKARLAPELVSPRELEWAQNCDTYINYLQPPPGVHTKHHLEDISDRFPLFQLEGVIIDAIVNLMKKLDPPVLVQLERGKLRGMTVLETRRLKRRLGLP